Protein AF-A0A8J9UN75-F1 (afdb_monomer_lite)

Sequence (272 aa):
MKAINSRIDTDENKKFVILIWKYWKWLKNRHVRNFDNKRRNNPLSGCSVNNCVFTGDDSKLSTADAVIIHVQHGIFPNTTDRSERQRWVFLNDESPLNAFSMSRLQPKISDLANIFNWSMTYSCPGHFRSDCNIISGYLFYLVFENSECEEYLTEKCFYNAYSKGAIPVILGPTVENCRLLLPPNSFLHIDNFESPEELAKNIIEISKDDNKLLSYHRWRNDFEVVNEHGYFGSKSYHLCRICEALNYNDRSNKVYTAENLRKYFDPKFSCR

Organism: NCBI:txid405034

Foldseek 3Di:
DDDDDDDDDFPVPDADEDEPPACVVPVCVQFPQLQDPVRDSQSCVPFPDGRYDYDHDDVCVVVDQEDEDEPLVPDDDDDPDDDPRYDYAYDEEDDPVCSNVPDPDDDDPVVCPPPHDDDYYDDDVPRQSADRLVLLVDQEFEQEDPFQFQLDGDCSQQPSAPVSNHAYEDDHYDPVSCVVPDFPLQHHYPVVDPDPVRVVVVVVVCVVDPVSSVSNVPSVVPDDRDDQCSTNSHRHCPVSVVRCCVRDPDPPDDDADPVNVCCVPPCVNTGD

Secondary structure (DSSP, 8-state):
-----------TT-------TTTHHHHIIIIIITT-TT--S-TTTTSS---------GGGGGG-S------TT------SS--TT--------S-TTTTTTT-SSPPPGGGGTTT---------TTTTTS--GGGGG-SEEEEE-SS-BTT---HIIIIIIGGGTPEEEEESS-HHHHHHHS-TT--EEGGGSSSHHHHHHHHHHHTT-HHHHHHTTGGGGT------SSGGGPPP-HHHHHHHHHHHS--S-----HHHHHHHH-HHHHB-

Structure (mmCIF, N/CA/C/O backbone):
data_AF-A0A8J9UN75-F1
#
_entry.id   AF-A0A8J9UN75-F1
#
loop_
_atom_site.group_PDB
_atom_site.id
_atom_site.type_symbol
_atom_site.label_atom_id
_atom_site.label_alt_id
_atom_site.label_comp_id
_atom_site.label_asym_id
_atom_site.label_entity_id
_atom_site.label_seq_id
_atom_site.pdbx_PDB_ins_code
_atom_site.Cartn_x
_atom_site.Cartn_y
_atom_site.Cartn_z
_atom_site.occupancy
_atom_site.B_iso_or_equiv
_atom_site.auth_seq_id
_atom_site.auth_comp_id
_atom_site.auth_asym_id
_atom_site.auth_atom_id
_atom_site.pdbx_PDB_model_num
ATOM 1 N N . MET A 1 1 ? -8.789 -0.039 -7.499 1.00 38.62 1 MET A N 1
ATOM 2 C CA . MET A 1 1 ? -10.204 -0.276 -7.873 1.00 38.62 1 MET A CA 1
ATOM 3 C C . MET A 1 1 ? -10.309 -0.328 -9.398 1.00 38.62 1 MET A C 1
ATOM 5 O O . MET A 1 1 ? -9.556 0.392 -10.044 1.00 38.62 1 MET A O 1
ATOM 9 N N . LYS A 1 2 ? -11.182 -1.161 -9.983 1.00 31.11 2 LYS A N 1
ATOM 10 C CA . LYS A 1 2 ? -11.499 -1.135 -11.427 1.00 31.11 2 LYS A CA 1
ATOM 11 C C . LYS A 1 2 ? -13.007 -0.958 -11.614 1.00 31.11 2 LYS A C 1
ATOM 13 O O . LYS A 1 2 ? -13.773 -1.752 -11.086 1.00 31.11 2 LYS A O 1
ATOM 18 N N . ALA A 1 3 ? -13.406 0.048 -12.389 1.00 31.50 3 ALA A N 1
ATOM 19 C CA . ALA A 1 3 ? -14.759 0.144 -12.934 1.00 31.50 3 ALA A CA 1
ATOM 20 C C . ALA A 1 3 ? -14.887 -0.748 -14.184 1.00 31.50 3 ALA A C 1
ATOM 22 O O . ALA A 1 3 ? -13.897 -1.006 -14.876 1.00 31.50 3 ALA A O 1
ATOM 23 N N . ILE A 1 4 ? -16.098 -1.228 -14.473 1.00 42.34 4 ILE A N 1
ATOM 24 C CA . ILE A 1 4 ? -16.359 -2.181 -15.559 1.00 42.34 4 ILE A CA 1
ATOM 25 C C . ILE A 1 4 ? -16.752 -1.447 -16.854 1.00 42.34 4 ILE A C 1
ATOM 27 O O . ILE A 1 4 ? -17.648 -0.613 -16.857 1.00 42.34 4 ILE A O 1
ATOM 31 N N . ASN A 1 5 ? -16.116 -1.854 -17.959 1.00 41.81 5 ASN A N 1
ATOM 32 C CA . ASN A 1 5 ? -16.446 -1.571 -19.364 1.00 41.81 5 ASN A CA 1
ATOM 33 C C . ASN A 1 5 ? -16.458 -0.108 -19.859 1.00 41.81 5 ASN A C 1
ATOM 35 O O . ASN A 1 5 ? -17.492 0.548 -19.930 1.00 41.81 5 ASN A O 1
ATOM 39 N N . SER A 1 6 ? -15.360 0.267 -20.518 1.00 37.47 6 SER A N 1
ATOM 40 C CA . SER A 1 6 ? -15.457 0.741 -21.907 1.00 37.47 6 SER A CA 1
ATOM 41 C C . SER A 1 6 ? -14.466 -0.050 -22.772 1.00 37.47 6 SER A C 1
ATOM 43 O O . SER A 1 6 ? -13.322 -0.268 -22.372 1.00 37.47 6 SER A O 1
ATOM 45 N N . ARG A 1 7 ? -14.912 -0.568 -23.926 1.00 41.59 7 ARG A N 1
ATOM 46 C CA . ARG A 1 7 ? -14.025 -1.258 -24.879 1.00 41.59 7 ARG A CA 1
ATOM 47 C C . ARG A 1 7 ? -13.332 -0.210 -25.742 1.00 41.59 7 ARG A C 1
ATOM 49 O O . ARG A 1 7 ? -13.937 0.312 -26.672 1.00 41.59 7 ARG A O 1
ATOM 56 N N . ILE A 1 8 ? -12.079 0.084 -25.417 1.00 48.84 8 ILE A N 1
ATOM 57 C CA . ILE A 1 8 ? -11.183 0.861 -26.277 1.00 48.84 8 ILE A CA 1
ATOM 58 C C . ILE A 1 8 ? -10.587 -0.083 -27.325 1.00 48.84 8 ILE A C 1
ATOM 60 O O . ILE A 1 8 ? -10.200 -1.206 -27.004 1.00 48.84 8 ILE A O 1
ATOM 64 N N . ASP A 1 9 ? -10.565 0.384 -28.571 1.00 44.12 9 ASP A N 1
ATOM 65 C CA . ASP A 1 9 ? -10.239 -0.391 -29.767 1.00 44.12 9 ASP A CA 1
ATOM 66 C C . ASP A 1 9 ? -8.817 -0.988 -29.711 1.00 44.12 9 ASP A C 1
ATOM 68 O O . ASP A 1 9 ? -7.807 -0.270 -29.662 1.00 44.12 9 ASP A O 1
ATOM 72 N N . THR A 1 10 ? -8.737 -2.320 -29.665 1.00 49.03 10 THR A N 1
ATOM 73 C CA . THR A 1 10 ? -7.474 -3.059 -29.575 1.00 49.03 10 THR A CA 1
ATOM 74 C C . THR A 1 10 ? -6.932 -3.356 -30.963 1.00 49.03 10 THR A C 1
ATOM 76 O O . THR A 1 10 ? -7.412 -4.253 -31.647 1.00 49.03 10 THR A O 1
ATOM 79 N N . ASP A 1 11 ? -5.867 -2.650 -31.335 1.00 54.66 11 ASP A N 1
ATOM 80 C CA . ASP A 1 11 ? -5.033 -2.958 -32.499 1.00 54.66 11 ASP A CA 1
ATOM 81 C C . ASP A 1 11 ? -4.302 -4.298 -32.269 1.00 54.66 11 ASP A C 1
ATOM 83 O O . ASP A 1 11 ? -3.197 -4.336 -31.719 1.00 54.66 11 ASP A O 1
ATOM 87 N N . GLU A 1 12 ? -4.958 -5.407 -32.634 1.00 54.50 12 GLU A N 1
ATOM 88 C CA . GLU A 1 12 ? -4.539 -6.789 -32.328 1.00 54.50 12 GLU A CA 1
ATOM 89 C C . GLU A 1 12 ? -3.136 -7.149 -32.853 1.00 54.50 12 GLU A C 1
ATOM 91 O O . GLU A 1 12 ? -2.509 -8.086 -32.357 1.00 54.50 12 GLU A O 1
ATOM 96 N N . ASN A 1 13 ? -2.604 -6.388 -33.816 1.00 58.31 13 ASN A N 1
ATOM 97 C CA . ASN A 1 13 ? -1.284 -6.614 -34.408 1.00 58.31 13 ASN A CA 1
ATOM 98 C C . ASN A 1 13 ? -0.147 -5.821 -33.738 1.00 58.31 13 ASN A C 1
ATOM 100 O O . ASN A 1 13 ? 1.028 -6.026 -34.065 1.00 58.31 13 ASN A O 1
ATOM 104 N N . LYS A 1 14 ? -0.443 -4.919 -32.795 1.00 69.81 14 LYS A N 1
ATOM 105 C CA . LYS A 1 14 ? 0.580 -4.065 -32.182 1.00 69.81 14 LYS A CA 1
ATOM 106 C C . LYS A 1 14 ? 1.383 -4.812 -31.115 1.00 69.81 14 LYS A C 1
ATOM 108 O O . LYS A 1 14 ? 0.846 -5.305 -30.125 1.00 69.81 14 LYS A O 1
ATOM 113 N N . LYS A 1 15 ? 2.709 -4.859 -31.275 1.00 78.69 15 LYS A N 1
ATOM 114 C CA . LYS A 1 15 ? 3.639 -5.498 -30.326 1.00 78.69 15 LYS A CA 1
ATOM 115 C C . LYS A 1 15 ? 4.443 -4.453 -29.551 1.00 78.69 15 LYS A C 1
ATOM 117 O O . LYS A 1 15 ? 5.098 -3.609 -30.158 1.00 78.69 15 LYS A O 1
ATOM 122 N N . PHE A 1 16 ? 4.441 -4.532 -28.220 1.00 73.44 16 PHE A N 1
ATOM 123 C CA . PHE A 1 16 ? 5.096 -3.552 -27.347 1.00 73.44 16 PHE A CA 1
ATOM 124 C C . PHE A 1 16 ? 6.386 -4.111 -26.729 1.00 73.44 16 PHE A C 1
ATOM 126 O O . PHE A 1 16 ? 6.371 -5.050 -25.937 1.00 73.44 16 PHE A O 1
ATOM 133 N N . VAL A 1 17 ? 7.536 -3.515 -27.045 1.00 74.62 17 VAL A N 1
ATOM 134 C CA . VAL A 1 17 ? 8.820 -3.905 -26.436 1.00 74.62 17 VAL A CA 1
ATOM 135 C C . VAL A 1 17 ? 9.062 -3.068 -25.177 1.00 74.62 17 VAL A C 1
ATOM 137 O O . VAL A 1 17 ? 9.242 -1.859 -25.267 1.00 74.62 17 VAL A O 1
ATOM 140 N N . ILE A 1 18 ? 9.082 -3.709 -24.001 1.00 72.75 18 ILE A N 1
ATOM 141 C CA . ILE A 1 18 ? 9.272 -3.045 -22.698 1.00 72.75 18 ILE A CA 1
ATOM 142 C C . ILE A 1 18 ? 10.669 -3.353 -22.152 1.00 72.75 18 ILE A C 1
ATOM 144 O O . ILE A 1 18 ? 10.894 -4.375 -21.508 1.00 72.75 18 ILE A O 1
ATOM 148 N N . LEU A 1 19 ? 11.623 -2.447 -22.366 1.00 63.94 19 LEU A N 1
ATOM 149 C CA . LEU A 1 19 ? 12.962 -2.587 -21.798 1.00 63.94 19 LEU A CA 1
ATOM 150 C C . LEU A 1 19 ? 12.948 -2.327 -20.281 1.00 63.94 19 LEU A C 1
ATOM 152 O O . LEU A 1 19 ? 12.962 -1.179 -19.846 1.00 63.94 19 LEU A O 1
ATOM 156 N N . ILE A 1 20 ? 13.039 -3.383 -19.467 1.00 68.69 20 ILE A N 1
ATOM 157 C CA . ILE A 1 20 ? 13.546 -3.236 -18.093 1.00 68.69 20 ILE A CA 1
ATOM 158 C C . ILE A 1 20 ? 15.064 -3.243 -18.143 1.00 68.69 20 ILE A C 1
ATOM 160 O O . ILE A 1 20 ? 15.727 -4.273 -18.282 1.00 68.69 20 ILE A O 1
ATOM 164 N N . TRP A 1 21 ? 15.589 -2.034 -18.056 1.00 49.06 21 TRP A N 1
ATOM 165 C CA . TRP A 1 21 ? 17.001 -1.730 -18.085 1.00 49.06 21 TRP A CA 1
ATOM 166 C C . TRP A 1 21 ? 17.693 -2.231 -16.810 1.00 49.06 21 TRP A C 1
ATOM 168 O O . TRP A 1 21 ? 17.217 -2.004 -15.698 1.00 49.06 21 TRP A O 1
ATOM 178 N N . LYS A 1 22 ? 18.824 -2.922 -16.996 1.00 48.53 22 LYS A N 1
ATOM 179 C CA . LYS A 1 22 ? 19.776 -3.413 -15.974 1.00 48.53 22 LYS A CA 1
ATOM 180 C C . LYS A 1 22 ? 19.258 -4.498 -15.016 1.00 48.53 22 LYS A C 1
ATOM 182 O O . LYS A 1 22 ? 19.994 -5.438 -14.735 1.00 48.53 22 LYS A O 1
ATOM 187 N N . TYR A 1 23 ? 17.999 -4.452 -14.587 1.00 67.44 23 TYR A N 1
ATOM 188 C CA . TYR A 1 23 ? 17.516 -5.258 -13.461 1.00 67.44 23 TYR A CA 1
ATOM 189 C C . TYR A 1 23 ? 16.559 -6.395 -13.781 1.00 67.44 23 TYR A C 1
ATOM 191 O O . TYR A 1 23 ? 16.039 -7.001 -12.844 1.00 67.44 23 TYR A O 1
ATOM 199 N N . TRP A 1 24 ? 16.288 -6.754 -15.039 1.00 72.56 24 TRP A N 1
ATOM 200 C CA . TRP A 1 24 ? 15.236 -7.749 -15.235 1.00 72.56 24 TRP A CA 1
ATOM 201 C C . TRP A 1 24 ? 15.562 -9.137 -14.682 1.00 72.56 24 TRP A C 1
ATOM 203 O O . TRP A 1 24 ? 14.639 -9.808 -14.244 1.00 72.56 24 TRP A O 1
ATOM 213 N N . LYS A 1 25 ? 16.819 -9.584 -14.593 1.00 69.56 25 LYS A N 1
ATOM 214 C CA . LYS A 1 25 ? 17.108 -10.860 -13.904 1.00 69.56 25 LYS A CA 1
ATOM 215 C C . LYS A 1 25 ? 16.615 -10.828 -12.443 1.00 69.56 25 LYS A C 1
ATOM 217 O O . LYS A 1 25 ? 16.016 -11.800 -11.985 1.00 69.56 25 LYS A O 1
ATOM 222 N N . TRP A 1 26 ? 16.757 -9.688 -11.759 1.00 70.00 26 TRP A N 1
ATOM 223 C CA . TRP A 1 26 ? 16.198 -9.441 -10.425 1.00 70.00 26 TRP A CA 1
ATOM 224 C C . TRP A 1 26 ? 14.672 -9.279 -10.449 1.00 70.00 26 TRP A C 1
ATOM 226 O O . TRP A 1 26 ? 13.988 -9.967 -9.696 1.00 70.00 26 TRP A O 1
ATOM 236 N N . LEU A 1 27 ? 14.116 -8.455 -11.346 1.00 71.25 27 LEU A N 1
ATOM 237 C CA . LEU A 1 27 ? 12.668 -8.215 -11.439 1.00 71.25 27 LEU A CA 1
ATOM 238 C C . LEU A 1 27 ? 11.907 -9.495 -11.819 1.00 71.25 27 LEU A C 1
ATOM 240 O O . LEU A 1 27 ? 10.862 -9.778 -11.244 1.00 71.25 27 LEU A O 1
ATOM 244 N N . LYS A 1 28 ? 12.460 -10.322 -12.713 1.00 71.81 28 LYS A N 1
ATOM 245 C CA . LYS A 1 28 ? 11.961 -11.660 -13.054 1.00 71.81 28 LYS A CA 1
ATOM 246 C C . LYS A 1 28 ? 12.014 -12.588 -11.853 1.00 71.81 28 LYS A C 1
ATOM 248 O O . LYS A 1 28 ? 11.049 -13.298 -11.598 1.00 71.81 28 LYS A O 1
ATOM 253 N N . ASN A 1 29 ? 13.118 -12.596 -11.108 1.00 69.75 29 ASN A N 1
ATOM 254 C CA . ASN A 1 29 ? 13.195 -13.402 -9.897 1.00 69.75 29 ASN A CA 1
ATOM 255 C C . ASN A 1 29 ? 12.127 -12.948 -8.886 1.00 69.75 29 ASN A C 1
ATOM 257 O O . ASN A 1 29 ? 11.283 -13.753 -8.511 1.00 69.75 29 ASN A O 1
ATOM 261 N N . ARG A 1 30 ? 12.064 -11.653 -8.555 1.00 67.88 30 ARG A N 1
ATOM 262 C CA . ARG A 1 30 ? 11.099 -11.085 -7.602 1.00 67.88 30 ARG A CA 1
ATOM 263 C C . ARG A 1 30 ? 9.642 -11.251 -8.046 1.00 67.88 30 ARG A C 1
ATOM 265 O O . ARG A 1 30 ? 8.880 -11.896 -7.348 1.00 67.88 30 ARG A O 1
ATOM 272 N N . HIS A 1 31 ? 9.250 -10.709 -9.196 1.00 70.69 31 HIS A N 1
ATOM 273 C CA . HIS A 1 31 ? 7.841 -10.585 -9.596 1.00 70.69 31 HIS A CA 1
ATOM 274 C C . HIS A 1 31 ? 7.317 -11.717 -10.494 1.00 70.69 31 HIS A C 1
ATOM 276 O O . HIS A 1 31 ? 6.106 -11.842 -10.639 1.00 70.69 31 HIS A O 1
ATOM 282 N N . VAL A 1 32 ? 8.187 -12.548 -11.086 1.00 67.94 32 VAL A N 1
ATOM 283 C CA . VAL A 1 32 ? 7.772 -13.635 -12.005 1.00 67.94 32 VAL A CA 1
ATOM 284 C C . VAL A 1 32 ? 8.062 -15.031 -11.442 1.00 67.94 32 VAL A C 1
ATOM 286 O O . VAL A 1 32 ? 7.369 -15.974 -11.801 1.00 67.94 32 VAL A O 1
ATOM 289 N N . ARG A 1 33 ? 9.070 -15.199 -10.572 1.00 66.38 33 ARG A N 1
ATOM 290 C CA . ARG A 1 33 ? 9.501 -16.527 -10.080 1.00 66.38 33 ARG A CA 1
ATOM 291 C C . ARG A 1 33 ? 9.250 -16.763 -8.594 1.00 66.38 33 ARG A C 1
ATOM 293 O O . ARG A 1 33 ? 8.877 -17.874 -8.241 1.00 66.38 33 ARG A O 1
ATOM 300 N N . ASN A 1 34 ? 9.432 -15.757 -7.740 1.00 63.59 34 ASN A N 1
ATOM 301 C CA . ASN A 1 34 ? 9.231 -15.898 -6.292 1.00 63.59 34 ASN A CA 1
ATOM 302 C C . ASN A 1 34 ? 7.744 -15.913 -5.894 1.00 63.59 34 ASN A C 1
ATOM 304 O O . ASN A 1 34 ? 7.417 -16.367 -4.804 1.00 63.59 34 ASN A O 1
ATOM 308 N N . PHE A 1 35 ? 6.868 -15.428 -6.778 1.00 57.94 35 PHE A N 1
ATOM 309 C CA . PHE A 1 35 ? 5.430 -15.250 -6.549 1.00 57.94 35 PHE A CA 1
ATOM 310 C C . PHE A 1 35 ? 4.555 -16.013 -7.568 1.00 57.94 35 PHE A C 1
ATOM 312 O O . PHE A 1 35 ? 3.364 -15.748 -7.702 1.00 57.94 35 PHE A O 1
ATOM 319 N N . ASP A 1 36 ? 5.130 -16.968 -8.308 1.00 60.34 36 ASP A N 1
ATOM 320 C CA . ASP A 1 36 ? 4.368 -17.945 -9.097 1.00 60.34 36 ASP A CA 1
ATOM 321 C C . ASP A 1 36 ? 4.738 -19.368 -8.668 1.00 60.34 36 ASP A C 1
ATOM 323 O O . ASP A 1 36 ? 5.787 -19.902 -9.040 1.00 60.34 36 ASP A O 1
ATOM 327 N N . ASN A 1 37 ? 3.820 -20.015 -7.948 1.00 53.66 37 ASN A N 1
ATOM 328 C CA . ASN A 1 37 ? 3.949 -21.405 -7.503 1.00 53.66 37 ASN A CA 1
ATOM 329 C C . ASN A 1 37 ? 4.138 -22.397 -8.670 1.00 53.66 37 ASN A C 1
ATOM 331 O O . ASN A 1 37 ? 4.620 -23.507 -8.458 1.00 53.66 37 ASN A O 1
ATOM 335 N N . LYS A 1 38 ? 3.797 -22.010 -9.910 1.00 57.62 38 LYS A N 1
ATOM 336 C CA . LYS A 1 38 ? 3.981 -22.821 -11.127 1.00 57.62 38 LYS A CA 1
ATOM 337 C C . LYS A 1 38 ? 5.291 -22.514 -11.874 1.00 57.62 38 LYS A C 1
ATOM 339 O O . LYS A 1 38 ? 5.521 -23.106 -12.929 1.00 57.62 38 LYS A O 1
ATOM 344 N N . ARG A 1 39 ? 6.151 -21.628 -11.343 1.00 53.91 39 ARG A N 1
ATOM 345 C CA . ARG A 1 39 ? 7.474 -21.234 -11.883 1.00 53.91 39 ARG A CA 1
ATOM 346 C C . ARG A 1 39 ? 7.472 -20.887 -13.383 1.00 53.91 39 ARG A C 1
ATOM 348 O O . ARG A 1 39 ? 8.454 -21.143 -14.090 1.00 53.91 39 ARG A O 1
ATOM 355 N N . ARG A 1 40 ? 6.386 -20.320 -13.913 1.00 56.81 40 ARG A N 1
ATOM 356 C CA . ARG A 1 40 ? 6.250 -20.058 -15.351 1.00 56.81 40 ARG A CA 1
ATOM 357 C C . ARG A 1 40 ? 7.195 -18.930 -15.754 1.00 56.81 40 ARG A C 1
ATOM 359 O O . ARG A 1 40 ? 7.116 -17.811 -15.270 1.00 56.81 40 ARG A O 1
ATOM 366 N N . ASN A 1 41 ? 8.087 -19.197 -16.709 1.00 62.06 41 ASN A N 1
ATOM 367 C CA . ASN A 1 41 ? 9.072 -18.207 -17.168 1.00 62.06 41 ASN A CA 1
ATOM 368 C C . ASN A 1 41 ? 8.471 -17.019 -17.957 1.00 62.06 41 ASN A C 1
ATOM 370 O O . ASN A 1 41 ? 9.234 -16.114 -18.319 1.00 62.06 41 ASN A O 1
ATOM 374 N N . ASN A 1 42 ? 7.159 -17.031 -18.233 1.00 71.44 42 ASN A N 1
ATOM 375 C CA . ASN A 1 42 ? 6.433 -15.977 -18.939 1.00 71.44 42 ASN A CA 1
ATOM 376 C C . ASN A 1 42 ? 5.837 -14.957 -17.937 1.00 71.44 42 ASN A C 1
ATOM 378 O O . ASN A 1 42 ? 4.881 -15.316 -17.244 1.00 71.44 42 ASN A O 1
ATOM 382 N N . PRO A 1 43 ? 6.321 -13.695 -17.896 1.00 66.81 43 PRO A N 1
ATOM 383 C CA . PRO A 1 43 ? 5.764 -12.641 -17.037 1.00 66.81 43 PRO A CA 1
ATOM 384 C C . PRO A 1 43 ? 4.286 -12.337 -17.281 1.00 66.81 43 PRO A C 1
ATOM 386 O O . PRO A 1 43 ? 3.646 -11.765 -16.406 1.00 66.81 43 PRO A O 1
ATOM 389 N N . LEU A 1 44 ? 3.758 -12.689 -18.457 1.00 70.81 44 LEU A N 1
ATOM 390 C CA . LEU A 1 44 ? 2.402 -12.347 -18.876 1.00 70.81 44 LEU A CA 1
ATOM 391 C C . LEU A 1 44 ? 1.404 -13.514 -18.748 1.00 70.81 44 LEU A C 1
ATOM 393 O O . LEU A 1 44 ? 0.277 -13.443 -19.233 1.00 70.81 44 LEU A O 1
ATOM 397 N N . SER A 1 45 ? 1.792 -14.608 -18.078 1.00 74.62 45 SER A N 1
ATOM 398 C CA . SER A 1 45 ? 0.904 -15.752 -17.825 1.00 74.62 45 SER A CA 1
ATOM 399 C C . SER A 1 45 ? -0.317 -15.332 -16.992 1.00 74.62 45 SER A C 1
ATOM 401 O O . SER A 1 45 ? -0.201 -15.100 -15.786 1.00 74.62 45 SER A O 1
ATOM 403 N N . GLY A 1 46 ? -1.499 -15.310 -17.610 1.00 73.88 46 GLY A N 1
ATOM 404 C CA . GLY A 1 46 ? -2.755 -14.930 -16.953 1.00 73.88 46 GLY A CA 1
ATOM 405 C C . GLY A 1 46 ? -2.965 -13.420 -16.809 1.00 73.88 46 GLY A C 1
ATOM 406 O O . GLY A 1 46 ? -3.768 -13.013 -15.979 1.00 73.88 46 GLY A O 1
ATOM 407 N N . CYS A 1 47 ? -2.240 -12.594 -17.567 1.00 77.00 47 CYS A N 1
ATOM 408 C CA . CYS A 1 47 ? -2.689 -11.235 -17.873 1.00 77.00 47 CYS A CA 1
ATOM 409 C C . CYS A 1 47 ? -3.795 -11.281 -18.945 1.00 77.00 47 CYS A C 1
ATOM 411 O O . CYS A 1 47 ? -3.906 -12.275 -19.665 1.00 77.00 47 CYS A O 1
ATOM 413 N N . SER A 1 48 ? -4.551 -10.194 -19.121 1.00 82.12 48 SER A N 1
ATOM 414 C CA . SER A 1 48 ? -5.486 -10.048 -20.253 1.00 82.12 48 SER A CA 1
ATOM 415 C C . SER A 1 48 ? -4.793 -9.820 -21.609 1.00 82.12 48 SER A C 1
ATOM 417 O O . SER A 1 48 ? -5.419 -10.007 -22.646 1.00 82.12 48 SER A O 1
ATOM 419 N N . VAL A 1 49 ? -3.509 -9.441 -21.609 1.00 74.19 49 VAL A N 1
ATOM 420 C CA . VAL A 1 49 ? -2.681 -9.102 -22.786 1.00 74.19 49 VAL A CA 1
ATOM 421 C C . VAL A 1 49 ? -1.259 -9.672 -22.637 1.00 74.19 49 VAL A C 1
ATOM 423 O O . VAL A 1 49 ? -0.780 -9.837 -21.514 1.00 74.19 49 VAL A O 1
ATOM 426 N N . ASN A 1 50 ? -0.578 -10.028 -23.739 1.00 76.00 50 ASN A N 1
ATOM 427 C CA . ASN A 1 50 ? 0.599 -10.922 -23.696 1.00 76.00 50 ASN A CA 1
ATOM 428 C C . ASN A 1 50 ? 1.825 -10.528 -24.570 1.00 76.00 50 ASN A C 1
ATOM 430 O O . ASN A 1 50 ? 2.671 -11.379 -24.848 1.00 76.00 50 ASN A O 1
ATOM 434 N N . ASN A 1 51 ? 1.980 -9.260 -24.967 1.00 76.00 51 ASN A N 1
ATOM 435 C CA . ASN A 1 51 ? 2.862 -8.829 -26.068 1.00 76.00 51 ASN A CA 1
ATOM 436 C C . ASN A 1 51 ? 4.251 -8.183 -25.714 1.00 76.00 51 ASN A C 1
ATOM 438 O O . ASN A 1 51 ? 4.737 -7.410 -26.541 1.00 76.00 51 ASN A O 1
ATOM 442 N N . CYS A 1 52 ? 4.941 -8.520 -24.589 1.00 52.72 52 CYS A N 1
ATOM 443 C CA . CYS A 1 52 ? 6.194 -7.844 -24.085 1.00 52.72 52 CYS A CA 1
ATOM 444 C C . CYS A 1 52 ? 7.403 -8.755 -23.619 1.00 52.72 52 CYS A C 1
ATOM 446 O O . CYS A 1 52 ? 7.196 -9.935 -23.342 1.00 52.72 52 CYS A O 1
ATOM 448 N N . VAL A 1 53 ? 8.669 -8.241 -23.503 1.00 66.44 53 VAL A N 1
ATOM 449 C CA . VAL A 1 53 ? 9.979 -8.999 -23.308 1.00 66.44 53 VAL A CA 1
ATOM 450 C C . VAL A 1 53 ? 11.117 -8.215 -22.537 1.00 66.44 53 VAL A C 1
ATOM 452 O O . VAL A 1 53 ? 11.088 -6.997 -22.597 1.00 66.44 53 VAL A O 1
ATOM 455 N N . PHE A 1 54 ? 12.124 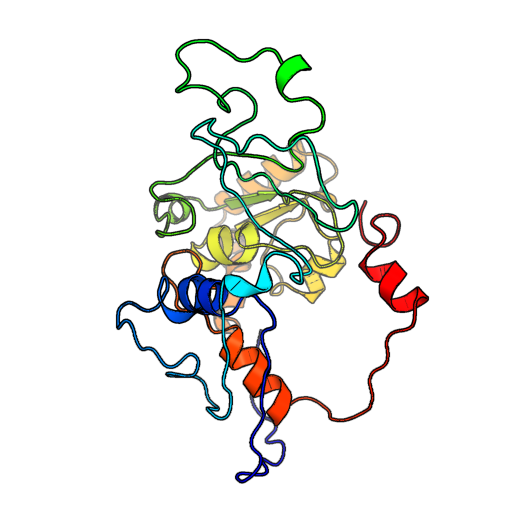-8.847 -21.850 1.00 50.25 54 PHE A N 1
ATOM 456 C CA . PHE A 1 54 ? 13.052 -8.229 -20.822 1.00 50.25 54 PHE A CA 1
ATOM 457 C C . PHE A 1 54 ? 14.488 -8.931 -20.554 1.00 50.25 54 PHE A C 1
ATOM 459 O O . PHE A 1 54 ? 14.596 -10.117 -20.871 1.00 50.25 54 PHE A O 1
ATOM 466 N N . THR A 1 55 ? 15.564 -8.324 -19.917 1.00 47.88 55 THR A N 1
ATOM 467 C CA . THR A 1 55 ? 16.981 -8.908 -19.680 1.00 47.88 55 THR A CA 1
ATOM 468 C C . THR A 1 55 ? 17.852 -8.564 -18.380 1.00 47.88 55 THR A C 1
ATOM 470 O O . THR A 1 55 ? 17.582 -7.592 -17.687 1.00 47.88 55 THR A O 1
ATOM 473 N N . GLY A 1 56 ? 18.950 -9.290 -18.026 1.00 51.25 56 GLY A N 1
ATOM 474 C CA . GLY A 1 56 ? 19.928 -8.871 -16.963 1.00 51.25 56 GLY A CA 1
ATOM 475 C C . GLY A 1 56 ? 21.285 -9.632 -16.847 1.00 51.25 56 GLY A C 1
ATOM 476 O O . GLY A 1 56 ? 21.286 -10.852 -16.676 1.00 51.25 56 GLY A O 1
ATOM 477 N N . ASP A 1 57 ? 22.414 -8.901 -16.897 1.00 59.56 57 ASP A N 1
ATOM 478 C CA . ASP A 1 57 ? 23.807 -9.362 -17.142 1.00 59.56 57 ASP A CA 1
ATOM 479 C C . ASP A 1 57 ? 24.840 -8.528 -16.335 1.00 59.56 57 ASP A C 1
ATOM 481 O O . ASP A 1 57 ? 24.779 -7.296 -16.335 1.00 59.56 57 ASP A O 1
ATOM 485 N N . ASP A 1 58 ? 25.777 -9.203 -15.656 1.00 49.59 58 ASP A N 1
ATOM 486 C CA . ASP A 1 58 ? 26.684 -8.634 -14.643 1.00 49.59 58 ASP A CA 1
ATOM 487 C C . ASP A 1 58 ? 27.922 -7.924 -15.242 1.00 49.59 58 ASP A C 1
ATOM 489 O O . ASP A 1 58 ? 28.537 -7.081 -14.585 1.00 49.59 58 ASP A O 1
ATOM 493 N N . SER A 1 59 ? 28.243 -8.165 -16.522 1.00 54.91 59 SER A N 1
ATOM 494 C CA . SER A 1 59 ? 29.331 -7.475 -17.250 1.00 54.91 59 SER A CA 1
ATOM 495 C C . SER A 1 59 ? 29.121 -5.956 -17.378 1.00 54.91 59 SER A C 1
ATOM 497 O O . SER A 1 59 ? 30.031 -5.208 -17.736 1.00 54.91 59 SER A O 1
ATOM 499 N N . LYS A 1 60 ? 27.913 -5.478 -17.056 1.00 50.12 60 LYS A N 1
ATOM 500 C CA . LYS A 1 60 ? 27.521 -4.068 -17.070 1.00 50.12 60 LYS A CA 1
ATOM 501 C C . LYS A 1 60 ? 27.874 -3.303 -15.789 1.00 50.12 60 LYS A C 1
ATOM 503 O O . LYS A 1 60 ? 27.612 -2.108 -15.763 1.00 50.12 60 LYS A O 1
ATOM 508 N N . LEU A 1 61 ? 28.465 -3.920 -14.758 1.00 52.38 61 LEU A N 1
ATOM 509 C CA . LEU A 1 61 ? 28.664 -3.322 -13.421 1.00 52.38 61 LEU A CA 1
ATOM 510 C C . LEU A 1 61 ? 29.282 -1.904 -13.418 1.00 52.38 61 LEU A C 1
ATOM 512 O O . LEU A 1 61 ? 28.796 -1.027 -12.705 1.00 52.38 61 LEU A O 1
ATOM 516 N N . SER A 1 62 ? 30.305 -1.650 -14.240 1.00 44.16 62 SER A N 1
ATOM 517 C CA . SER A 1 62 ? 30.982 -0.342 -14.367 1.00 44.16 62 SER A CA 1
ATOM 518 C C . SER A 1 62 ? 30.225 0.692 -15.213 1.00 44.16 62 SER A C 1
ATOM 520 O O . SER A 1 62 ? 30.580 1.866 -15.227 1.00 44.16 62 SER A O 1
ATOM 522 N N . THR A 1 63 ? 29.174 0.266 -15.915 1.00 44.81 63 THR A N 1
ATOM 523 C CA . THR A 1 63 ? 28.290 1.103 -16.747 1.00 44.81 63 THR A CA 1
ATOM 524 C C . THR A 1 63 ? 26.835 1.034 -16.269 1.00 44.81 63 THR A C 1
ATOM 526 O O . THR A 1 63 ? 25.913 1.451 -16.973 1.00 44.81 63 THR A O 1
ATOM 529 N N . ALA A 1 64 ? 26.601 0.488 -15.071 1.00 42.31 64 ALA A N 1
ATOM 530 C CA . ALA A 1 64 ? 25.299 0.368 -14.434 1.00 42.31 64 ALA A CA 1
ATOM 531 C C . ALA A 1 64 ? 24.971 1.640 -13.636 1.00 42.31 64 ALA A C 1
ATOM 533 O O . ALA A 1 64 ? 25.822 2.155 -12.921 1.00 42.31 64 ALA A O 1
ATOM 534 N N . ASP A 1 65 ? 23.730 2.129 -13.730 1.00 42.41 65 ASP A N 1
ATOM 535 C CA . ASP A 1 65 ? 23.318 3.381 -13.067 1.00 42.41 65 ASP A CA 1
ATOM 536 C C . ASP A 1 65 ? 22.848 3.175 -11.609 1.00 42.41 65 ASP A C 1
ATOM 538 O O . ASP A 1 65 ? 22.494 4.134 -10.931 1.00 42.41 65 ASP A O 1
ATOM 542 N N . ALA A 1 66 ? 22.861 1.933 -11.102 1.00 38.19 66 ALA A N 1
ATOM 543 C CA . ALA A 1 66 ? 22.715 1.591 -9.680 1.00 38.19 66 ALA A CA 1
ATOM 544 C C . ALA A 1 66 ? 23.197 0.141 -9.402 1.00 38.19 66 ALA A C 1
ATOM 546 O O . ALA A 1 66 ? 23.382 -0.629 -10.348 1.00 38.19 66 ALA A O 1
ATOM 547 N N . VAL A 1 67 ? 23.372 -0.221 -8.117 1.00 47.50 67 VAL A N 1
ATOM 548 C CA . VAL A 1 67 ? 23.717 -1.569 -7.590 1.00 47.50 67 VAL A CA 1
ATOM 549 C C . VAL A 1 67 ? 23.059 -1.757 -6.193 1.00 47.50 67 VAL A C 1
ATOM 551 O O . VAL A 1 67 ? 22.796 -0.761 -5.522 1.00 47.50 67 VAL A O 1
ATOM 554 N N . ILE A 1 68 ? 22.756 -2.988 -5.735 1.00 48.41 68 ILE A N 1
ATOM 555 C CA . ILE A 1 68 ? 22.007 -3.278 -4.476 1.00 48.41 68 ILE A CA 1
ATOM 556 C C . ILE A 1 68 ? 22.698 -4.381 -3.636 1.00 48.41 68 ILE A C 1
ATOM 558 O O . ILE A 1 68 ? 23.156 -5.367 -4.211 1.00 48.41 68 ILE A O 1
ATOM 562 N N . ILE A 1 69 ? 22.753 -4.242 -2.295 1.00 51.62 69 ILE A N 1
ATOM 563 C CA . ILE A 1 69 ? 23.456 -5.140 -1.337 1.00 51.62 69 ILE A CA 1
ATOM 564 C C . ILE A 1 69 ? 22.590 -5.420 -0.074 1.00 51.62 69 ILE A C 1
ATOM 566 O O . ILE A 1 69 ? 21.658 -4.676 0.213 1.00 51.62 69 ILE A O 1
ATOM 570 N N . HIS A 1 70 ? 22.862 -6.512 0.662 1.00 51.66 70 HIS A N 1
ATOM 571 C CA . HIS A 1 70 ? 22.106 -7.010 1.833 1.00 51.66 70 HIS A CA 1
ATOM 572 C C . HIS A 1 70 ? 23.032 -7.214 3.054 1.00 51.66 70 HIS A C 1
ATOM 574 O O . HIS A 1 70 ? 24.147 -7.698 2.879 1.00 51.66 70 HIS A O 1
ATOM 580 N N . VAL A 1 71 ? 22.603 -6.869 4.282 1.00 52.34 71 VAL A N 1
ATOM 581 C CA . VAL A 1 71 ? 23.568 -6.361 5.295 1.00 52.34 71 VAL A CA 1
ATOM 582 C C . VAL A 1 71 ? 23.687 -7.128 6.625 1.00 52.34 71 VAL A C 1
ATOM 584 O O . VAL A 1 71 ? 24.713 -7.001 7.287 1.00 52.34 71 VAL A O 1
ATOM 587 N N . GLN A 1 72 ? 22.722 -7.978 7.003 1.00 50.69 72 GLN A N 1
ATOM 588 C CA . GLN A 1 72 ? 22.717 -8.705 8.298 1.00 50.69 72 GLN A CA 1
ATOM 589 C C . GLN A 1 72 ? 23.959 -9.582 8.593 1.00 50.69 72 GLN A C 1
ATOM 591 O O . GLN A 1 72 ? 24.154 -9.995 9.732 1.00 50.69 72 GLN A O 1
ATOM 596 N N . HIS A 1 73 ? 24.801 -9.877 7.596 1.00 50.84 73 HIS A N 1
ATOM 597 C CA . HIS A 1 73 ? 25.982 -10.739 7.743 1.00 50.84 73 HIS A CA 1
ATOM 598 C C . HIS A 1 73 ? 27.307 -9.995 7.989 1.00 50.84 73 HIS A C 1
ATOM 600 O O . HIS A 1 73 ? 28.307 -10.652 8.263 1.00 50.84 73 HIS A O 1
ATOM 606 N N . GLY A 1 74 ? 27.350 -8.660 7.892 1.00 51.22 74 GLY A N 1
ATOM 607 C CA . GLY A 1 74 ? 28.542 -7.880 8.266 1.00 51.22 74 GLY A CA 1
ATOM 608 C C . GLY A 1 74 ? 29.781 -8.017 7.360 1.00 51.22 74 GLY A C 1
ATOM 609 O O . GLY A 1 74 ? 30.870 -7.642 7.785 1.00 51.22 74 GLY A O 1
ATOM 610 N N . ILE A 1 75 ? 29.650 -8.555 6.140 1.00 56.50 75 ILE A N 1
ATOM 611 C CA . ILE A 1 75 ? 30.764 -8.746 5.190 1.00 56.50 75 ILE A CA 1
ATOM 612 C C . ILE A 1 75 ? 30.652 -7.733 4.047 1.00 56.50 75 ILE A C 1
ATOM 614 O O . ILE A 1 75 ? 29.628 -7.684 3.363 1.00 56.50 75 ILE A O 1
ATOM 618 N N . PHE A 1 76 ? 31.720 -6.966 3.806 1.00 56.53 76 PHE A N 1
ATOM 619 C CA . PHE A 1 76 ? 31.748 -5.860 2.842 1.00 56.53 76 PHE A CA 1
ATOM 620 C C . PHE A 1 76 ? 33.000 -5.913 1.948 1.00 56.53 76 PHE A C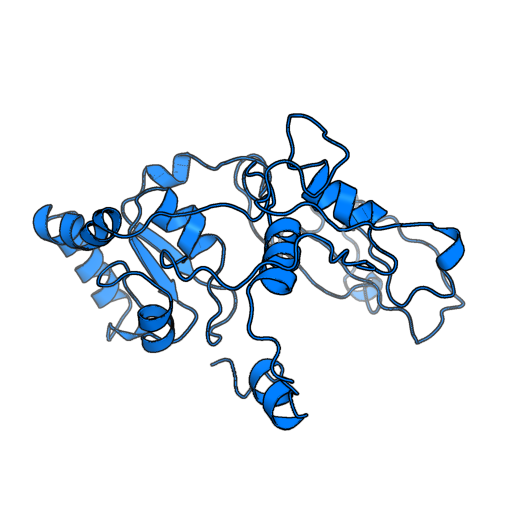 1
ATOM 622 O O . PHE A 1 76 ? 34.055 -6.352 2.410 1.00 56.53 76 PHE A O 1
ATOM 629 N N . PRO A 1 77 ? 32.912 -5.493 0.670 1.00 52.69 77 PRO A N 1
ATOM 630 C CA . PRO A 1 77 ? 34.072 -5.412 -0.215 1.00 52.69 77 PRO A CA 1
ATOM 631 C C . PRO A 1 77 ? 34.996 -4.254 0.192 1.00 52.69 77 PRO A C 1
ATOM 633 O O . PRO A 1 77 ? 34.530 -3.200 0.617 1.00 52.69 77 PRO A O 1
ATOM 636 N N . ASN A 1 78 ? 36.307 -4.434 0.026 1.00 56.38 78 ASN A N 1
ATOM 637 C CA . ASN A 1 78 ? 37.299 -3.407 0.342 1.00 56.38 78 ASN A CA 1
ATOM 638 C C . ASN A 1 78 ? 37.516 -2.485 -0.873 1.00 56.38 78 ASN A C 1
ATOM 640 O O . ASN A 1 78 ? 37.933 -2.961 -1.928 1.00 56.38 78 ASN A O 1
ATOM 644 N N . THR A 1 79 ? 37.207 -1.189 -0.749 1.00 53.47 79 THR A N 1
ATOM 645 C CA . THR A 1 79 ? 37.181 -0.247 -1.885 1.00 53.47 79 THR A CA 1
ATOM 646 C C . THR A 1 79 ? 37.872 1.077 -1.552 1.00 53.47 79 THR A C 1
ATOM 648 O O . THR A 1 79 ? 37.259 1.969 -0.967 1.00 53.47 79 THR A O 1
ATOM 651 N N . THR A 1 80 ? 39.134 1.226 -1.960 1.00 49.53 80 THR A N 1
ATOM 652 C CA . THR A 1 80 ? 39.882 2.498 -1.877 1.00 49.53 80 THR A CA 1
ATOM 653 C C . THR A 1 80 ? 39.743 3.375 -3.125 1.00 49.53 80 THR A C 1
ATOM 655 O O . THR A 1 80 ? 39.995 4.569 -3.036 1.00 49.53 80 THR A O 1
ATOM 658 N N . ASP A 1 81 ? 39.292 2.814 -4.252 1.00 54.56 81 ASP A N 1
ATOM 659 C CA . ASP A 1 81 ? 38.930 3.546 -5.473 1.00 54.56 81 ASP A CA 1
ATOM 660 C C . ASP A 1 81 ? 37.442 3.334 -5.782 1.00 54.56 81 ASP A C 1
ATOM 662 O O . ASP A 1 81 ? 36.995 2.210 -6.034 1.00 54.56 81 ASP A O 1
ATOM 666 N N . ARG A 1 82 ? 36.653 4.415 -5.758 1.00 56.22 82 ARG A N 1
ATOM 667 C CA . ARG A 1 82 ? 35.205 4.399 -6.021 1.00 56.22 82 ARG A CA 1
ATOM 668 C C . ARG A 1 82 ? 34.816 5.552 -6.943 1.00 56.22 82 ARG A C 1
ATOM 670 O O . ARG A 1 82 ? 35.200 6.692 -6.72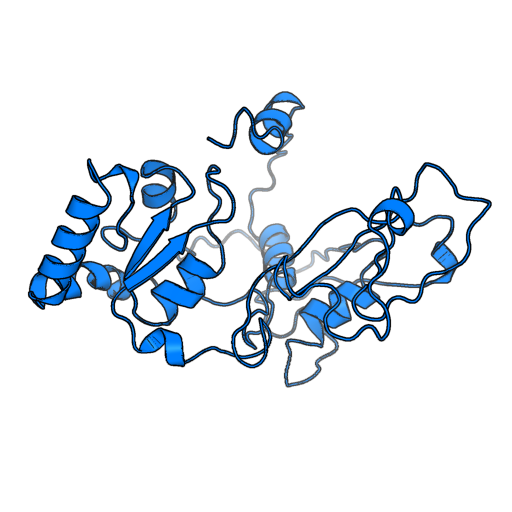1 1.00 56.22 82 ARG A O 1
ATOM 677 N N . SER A 1 83 ? 33.962 5.268 -7.929 1.00 50.50 83 SER A N 1
ATOM 678 C CA . SER A 1 83 ? 33.339 6.305 -8.758 1.00 50.50 83 SER A CA 1
ATOM 679 C C . SER A 1 83 ? 32.194 7.011 -8.018 1.00 50.50 83 SER A C 1
ATOM 681 O O . SER A 1 83 ? 31.293 6.361 -7.480 1.00 50.50 83 SER A O 1
ATOM 683 N N . GLU A 1 84 ? 32.179 8.345 -8.063 1.00 47.03 84 GLU A N 1
ATOM 684 C CA . GLU A 1 84 ? 31.185 9.204 -7.397 1.00 47.03 84 GLU A CA 1
ATOM 685 C C . GLU A 1 84 ? 29.733 9.003 -7.879 1.00 47.03 84 GLU A C 1
ATOM 687 O O . GLU A 1 84 ? 28.794 9.442 -7.217 1.00 47.03 84 GLU A O 1
ATOM 692 N N . ARG A 1 85 ? 29.511 8.331 -9.020 1.00 45.94 85 ARG A N 1
ATOM 693 C CA . ARG A 1 85 ? 28.172 8.171 -9.625 1.00 45.94 85 ARG A CA 1
ATOM 694 C C . ARG A 1 85 ? 27.395 6.918 -9.191 1.00 45.94 85 ARG A C 1
ATOM 696 O O . ARG A 1 85 ? 26.225 6.800 -9.543 1.00 45.94 85 ARG A O 1
ATOM 703 N N . GLN A 1 86 ? 27.976 6.002 -8.409 1.00 41.09 86 GLN A N 1
ATOM 704 C CA . GLN A 1 86 ? 27.269 4.807 -7.909 1.00 41.09 86 GLN A CA 1
ATOM 705 C C . GLN A 1 86 ? 26.668 5.009 -6.505 1.00 41.09 86 GLN A C 1
ATOM 707 O O . GLN A 1 86 ? 27.363 5.435 -5.578 1.00 41.09 86 GLN A O 1
ATOM 712 N N . ARG A 1 87 ? 25.399 4.611 -6.310 1.00 44.31 87 ARG A N 1
ATOM 713 C CA . ARG A 1 87 ? 24.710 4.578 -4.999 1.00 44.31 87 ARG A CA 1
ATOM 714 C C . ARG A 1 87 ? 24.568 3.151 -4.459 1.00 44.31 87 ARG A C 1
ATOM 716 O O . ARG A 1 87 ? 24.392 2.218 -5.233 1.00 44.31 87 ARG A O 1
ATOM 723 N N . TRP A 1 88 ? 24.671 3.021 -3.136 1.00 43.12 88 TRP A N 1
ATOM 724 C CA . TRP A 1 88 ? 24.752 1.766 -2.381 1.00 43.12 88 TRP A CA 1
ATOM 725 C C . TRP A 1 88 ? 23.715 1.806 -1.251 1.00 43.12 88 TRP A C 1
ATOM 727 O O . TRP A 1 88 ? 23.617 2.827 -0.572 1.00 43.12 88 TRP A O 1
ATOM 737 N N . VAL A 1 89 ? 22.931 0.734 -1.078 1.00 42.88 89 VAL A N 1
ATOM 738 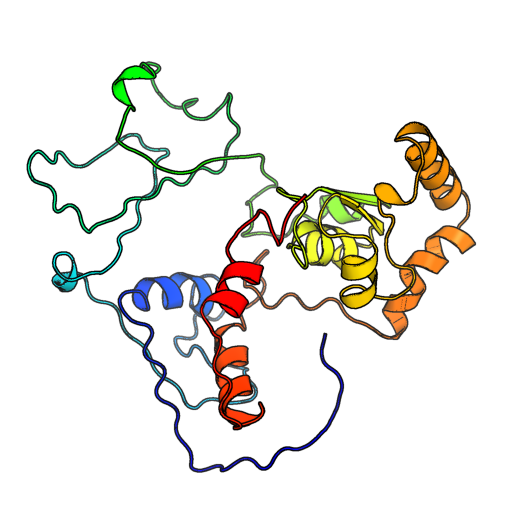C CA . VAL A 1 89 ? 21.723 0.719 -0.228 1.00 42.88 89 VAL A CA 1
ATOM 739 C C . VAL A 1 89 ? 21.795 -0.371 0.842 1.00 42.88 89 VAL A C 1
ATOM 741 O O . VAL A 1 89 ? 22.311 -1.456 0.582 1.00 42.88 89 VAL A O 1
ATOM 744 N N . PHE A 1 90 ? 21.287 -0.063 2.039 1.00 45.81 90 PHE A N 1
ATOM 745 C CA . PHE A 1 90 ? 21.180 -0.972 3.188 1.00 45.81 90 PHE A CA 1
ATOM 746 C C . PHE A 1 90 ? 19.757 -1.539 3.275 1.00 45.81 90 PHE A C 1
ATOM 748 O O . PHE A 1 90 ? 18.798 -0.905 2.842 1.00 45.81 90 PHE A O 1
ATOM 755 N N . LEU A 1 91 ? 19.636 -2.759 3.793 1.00 44.88 91 LEU A N 1
ATOM 756 C CA . LEU A 1 91 ? 18.380 -3.494 3.917 1.00 44.88 91 LEU A CA 1
ATOM 757 C C . LEU A 1 91 ? 18.368 -4.221 5.259 1.00 44.88 91 LEU A C 1
ATOM 759 O O . LEU A 1 91 ? 19.310 -4.963 5.559 1.00 44.88 91 LEU A O 1
ATOM 763 N N . ASN A 1 92 ? 17.325 -4.000 6.055 1.00 49.38 92 ASN A N 1
ATOM 764 C CA . ASN A 1 92 ? 17.224 -4.542 7.401 1.00 49.38 92 ASN A CA 1
ATOM 765 C C . ASN A 1 92 ? 15.757 -4.778 7.788 1.00 49.38 92 ASN A C 1
ATOM 767 O O . ASN A 1 92 ? 14.922 -3.902 7.602 1.00 49.38 92 ASN A O 1
ATOM 771 N N . ASP A 1 93 ? 15.472 -5.964 8.323 1.00 49.62 93 ASP A N 1
ATOM 772 C CA . ASP A 1 93 ? 14.118 -6.432 8.650 1.00 49.62 93 ASP A CA 1
ATOM 773 C C . ASP A 1 93 ? 13.825 -6.425 10.173 1.00 49.62 93 ASP A C 1
ATOM 775 O O . ASP A 1 93 ? 12.709 -6.725 10.583 1.00 49.62 93 ASP A O 1
ATOM 779 N N . GLU A 1 94 ? 14.811 -6.106 11.026 1.00 48.88 94 GLU A N 1
ATOM 780 C CA . GLU A 1 94 ? 14.665 -6.082 12.499 1.00 48.88 94 GLU A CA 1
ATOM 781 C C . GLU A 1 94 ? 14.398 -4.669 13.046 1.00 48.88 94 GLU A C 1
ATOM 783 O O . GLU A 1 94 ? 14.070 -3.796 12.266 1.00 48.88 94 GLU A O 1
ATOM 788 N N . SER A 1 95 ? 14.472 -4.397 14.357 1.00 43.31 95 SER A N 1
ATOM 789 C CA . SER A 1 95 ? 14.249 -3.048 14.939 1.00 43.31 95 SER A CA 1
ATOM 790 C C . SER A 1 95 ? 15.552 -2.345 15.387 1.00 43.31 95 SER A C 1
ATOM 792 O O . SER A 1 95 ? 16.565 -3.025 15.573 1.00 43.31 95 SER A O 1
ATOM 794 N N . PRO A 1 96 ? 15.564 -1.008 15.617 1.00 48.31 96 PRO A N 1
ATOM 795 C CA . PRO A 1 96 ? 16.763 -0.250 16.007 1.00 48.31 96 PRO A CA 1
ATOM 796 C C . PRO A 1 96 ? 17.621 -0.820 17.148 1.00 48.31 96 PRO A C 1
ATOM 798 O O . PRO A 1 96 ? 18.840 -0.678 17.093 1.00 48.31 96 PRO A O 1
ATOM 801 N N . LEU A 1 97 ? 17.031 -1.490 18.149 1.00 48.12 97 LEU A N 1
ATOM 802 C CA . LEU A 1 97 ? 17.794 -2.146 19.226 1.00 48.12 97 LEU A CA 1
ATOM 803 C C . LEU A 1 97 ? 18.464 -3.467 18.801 1.00 48.12 97 LEU A C 1
ATOM 805 O O . LEU A 1 97 ? 19.452 -3.873 19.407 1.00 48.12 97 LEU A O 1
ATOM 809 N N . ASN A 1 98 ? 17.935 -4.148 17.781 1.00 54.59 98 ASN A N 1
ATOM 810 C CA . ASN A 1 98 ? 18.256 -5.544 17.464 1.00 54.59 98 ASN A CA 1
ATOM 811 C C . ASN A 1 98 ? 19.185 -5.716 16.248 1.00 54.59 98 ASN A C 1
ATOM 813 O O . ASN A 1 98 ? 19.571 -6.843 15.935 1.00 54.59 98 ASN A O 1
ATOM 817 N N . ALA A 1 99 ? 19.577 -4.616 15.594 1.00 51.94 99 ALA A N 1
ATOM 818 C CA . ALA A 1 99 ? 20.317 -4.568 14.325 1.00 51.94 99 ALA A CA 1
ATOM 819 C C . ALA A 1 99 ? 21.554 -5.485 14.218 1.00 51.94 99 ALA A C 1
ATOM 821 O O . ALA A 1 99 ? 21.904 -5.918 13.121 1.00 51.94 99 ALA A O 1
ATOM 822 N N . PHE A 1 100 ? 22.228 -5.761 15.341 1.00 59.09 100 PHE A N 1
ATOM 823 C CA . PHE A 1 100 ? 23.503 -6.490 15.403 1.00 59.09 100 PHE A CA 1
ATOM 824 C C . PHE A 1 100 ? 23.478 -7.685 16.373 1.00 59.09 100 PHE A C 1
ATOM 826 O O . PHE A 1 100 ? 24.532 -8.143 16.816 1.00 59.09 100 PHE A O 1
ATOM 833 N N . SER A 1 101 ? 22.289 -8.197 16.706 1.00 60.31 101 SER A N 1
ATOM 834 C CA . SER A 1 101 ? 22.063 -9.242 17.724 1.00 60.31 101 SER A CA 1
ATOM 835 C C . SER A 1 101 ? 22.829 -10.559 17.506 1.00 60.31 101 SER A C 1
ATOM 837 O O . SER A 1 101 ? 23.047 -11.296 18.464 1.00 60.31 101 SER A O 1
ATOM 839 N N . MET A 1 102 ? 23.281 -10.846 16.279 1.00 53.59 102 MET A N 1
ATOM 840 C CA . MET A 1 102 ? 24.071 -12.040 15.935 1.00 53.59 102 MET A CA 1
ATOM 841 C C . MET A 1 102 ? 25.595 -11.806 15.845 1.00 53.59 102 MET A C 1
ATOM 843 O O . MET A 1 102 ? 26.329 -12.717 15.455 1.00 53.59 102 MET A O 1
ATOM 847 N N . SER A 1 103 ? 26.106 -10.618 16.190 1.00 58.38 103 SER A N 1
ATOM 848 C CA . SER A 1 103 ? 27.555 -10.360 16.197 1.00 58.38 103 SER A CA 1
ATOM 849 C C . SER A 1 103 ? 28.230 -10.838 17.488 1.00 58.38 103 SER A C 1
ATOM 851 O O . SER A 1 103 ? 27.709 -10.638 18.582 1.00 58.38 103 SER A O 1
ATOM 853 N N . ARG A 1 104 ? 29.447 -11.399 17.386 1.00 56.47 104 ARG A N 1
ATOM 854 C CA . ARG A 1 104 ? 30.273 -11.771 18.560 1.00 56.47 104 ARG A CA 1
ATOM 855 C C . ARG A 1 104 ? 30.832 -10.568 19.328 1.00 56.47 104 ARG A C 1
ATOM 857 O O . ARG A 1 104 ? 31.172 -10.703 20.497 1.00 56.47 104 ARG A O 1
ATOM 864 N N . LEU A 1 105 ? 30.957 -9.422 18.663 1.00 55.94 105 LEU A N 1
ATOM 865 C CA . LEU A 1 105 ? 31.415 -8.143 19.210 1.00 55.94 105 LEU A CA 1
ATOM 866 C C . LEU A 1 105 ? 30.572 -7.043 18.563 1.00 55.94 105 LEU A C 1
ATOM 868 O O . LEU A 1 105 ? 30.421 -7.026 17.340 1.00 55.94 105 LEU A O 1
ATOM 872 N N . GLN A 1 106 ? 30.001 -6.137 19.356 1.00 56.75 106 GLN A N 1
ATOM 873 C CA . GLN A 1 106 ? 29.239 -5.023 18.790 1.00 56.75 106 GLN A CA 1
ATOM 874 C C . GLN A 1 106 ? 30.194 -4.059 18.062 1.00 56.75 106 GLN A C 1
ATOM 876 O O . GLN A 1 106 ? 31.190 -3.641 18.661 1.00 56.75 106 GLN A O 1
ATOM 881 N N . PRO A 1 107 ? 29.934 -3.714 16.786 1.00 59.59 107 PRO A N 1
ATOM 882 C CA . PRO A 1 107 ? 30.741 -2.732 16.070 1.00 59.59 107 PRO A CA 1
ATOM 883 C C . PRO A 1 107 ? 30.566 -1.350 16.708 1.00 59.59 107 PRO A C 1
ATOM 885 O O . PRO A 1 107 ? 29.473 -1.006 17.166 1.00 59.59 107 PRO A O 1
ATOM 888 N N . LYS A 1 108 ? 31.619 -0.524 16.719 1.00 59.09 108 LYS A N 1
ATOM 889 C CA . LYS A 1 108 ? 31.460 0.872 17.139 1.00 59.09 108 LYS A CA 1
ATOM 890 C C . LYS A 1 108 ? 30.714 1.629 16.045 1.00 59.09 108 LYS A C 1
ATOM 892 O O . LYS A 1 108 ? 30.986 1.451 14.862 1.00 59.09 108 LYS A O 1
ATOM 897 N N . ILE A 1 109 ? 29.812 2.527 16.441 1.00 54.28 109 ILE A N 1
ATOM 898 C CA . ILE A 1 109 ? 29.030 3.361 15.510 1.00 54.28 109 ILE A CA 1
ATOM 899 C C . ILE A 1 109 ? 29.939 4.187 14.575 1.00 54.28 109 ILE A C 1
ATOM 901 O O . ILE A 1 109 ? 29.594 4.395 13.414 1.00 54.28 109 ILE A O 1
ATOM 905 N N . SER A 1 110 ? 31.127 4.589 15.048 1.00 52.56 110 SER A N 1
ATOM 906 C CA . SER A 1 110 ? 32.174 5.249 14.252 1.00 52.56 110 SER A CA 1
ATOM 907 C C . SER A 1 110 ? 32.612 4.449 13.027 1.00 52.56 110 SER A C 1
ATOM 909 O O . SER A 1 110 ? 32.895 5.027 11.983 1.00 52.56 110 SER A O 1
ATOM 911 N N . ASP A 1 111 ? 32.642 3.125 13.145 1.00 59.44 111 ASP A N 1
ATOM 912 C CA . ASP A 1 111 ? 33.234 2.220 12.158 1.00 59.44 111 ASP A CA 1
ATOM 913 C C . ASP A 1 111 ? 32.230 1.897 11.032 1.00 59.44 111 ASP A C 1
ATOM 915 O O . ASP A 1 111 ? 32.576 1.287 10.026 1.00 59.44 111 ASP A O 1
ATOM 919 N N . LEU A 1 112 ? 30.975 2.336 11.201 1.00 55.19 112 LEU A N 1
ATOM 920 C CA . LEU A 1 112 ? 29.880 2.249 10.231 1.00 55.19 112 LEU A CA 1
ATOM 921 C C . LEU A 1 112 ? 29.649 3.581 9.487 1.00 55.19 112 LEU A C 1
ATOM 923 O O . LEU A 1 112 ? 28.785 3.663 8.607 1.00 55.19 112 LEU A O 1
ATOM 927 N N . ALA A 1 113 ? 30.401 4.633 9.832 1.00 50.00 113 ALA A N 1
ATOM 928 C CA . ALA A 1 113 ? 30.264 5.956 9.238 1.00 50.00 113 ALA A CA 1
ATOM 929 C C . ALA A 1 113 ? 30.609 5.945 7.737 1.00 50.00 113 ALA A C 1
ATOM 931 O O . ALA A 1 113 ? 31.624 5.397 7.316 1.00 50.00 113 ALA A O 1
ATOM 932 N N . ASN A 1 114 ? 29.771 6.602 6.929 1.00 47.38 114 ASN A N 1
ATOM 933 C CA . ASN A 1 114 ? 29.902 6.738 5.469 1.00 47.38 114 ASN A CA 1
ATOM 934 C C . ASN A 1 114 ? 29.741 5.443 4.634 1.00 47.38 114 ASN A C 1
ATOM 936 O O . ASN A 1 114 ? 29.991 5.477 3.428 1.00 47.38 114 ASN A O 1
ATOM 940 N N . ILE A 1 115 ? 29.282 4.325 5.221 1.00 49.47 115 ILE A N 1
ATOM 941 C CA . ILE A 1 115 ? 29.166 3.031 4.511 1.00 49.47 115 ILE A CA 1
ATOM 942 C C . ILE A 1 115 ? 27.749 2.755 3.948 1.00 49.47 115 ILE A C 1
ATOM 944 O O . ILE A 1 115 ? 27.619 2.192 2.860 1.00 49.47 115 ILE A O 1
ATOM 948 N N . PHE A 1 116 ? 26.676 3.161 4.642 1.00 51.59 116 PHE A N 1
ATOM 949 C CA . PHE A 1 116 ? 25.295 2.687 4.395 1.00 51.59 116 PHE A CA 1
ATOM 950 C C . PHE A 1 116 ? 24.239 3.798 4.329 1.00 51.59 116 PHE A C 1
ATOM 952 O O . PHE A 1 116 ? 24.502 4.898 4.808 1.00 51.59 116 PHE A O 1
ATOM 959 N N . ASN A 1 117 ? 23.045 3.522 3.758 1.00 41.31 117 ASN A N 1
ATOM 960 C CA . ASN A 1 117 ? 22.060 4.589 3.514 1.00 41.31 117 ASN A CA 1
ATOM 961 C C . ASN A 1 117 ? 20.540 4.430 3.838 1.00 41.31 117 ASN A C 1
ATOM 963 O O . ASN A 1 117 ? 19.916 5.460 3.635 1.00 41.31 117 ASN A O 1
ATOM 967 N N . TRP A 1 118 ? 19.936 3.322 4.355 1.00 35.62 118 TRP A N 1
ATOM 968 C CA . TRP A 1 118 ? 18.527 3.267 4.919 1.00 35.62 118 TRP A CA 1
ATOM 969 C C . TRP A 1 118 ? 18.137 1.971 5.713 1.00 35.62 118 TRP A C 1
ATOM 971 O O . TRP A 1 118 ? 18.900 1.030 5.632 1.00 35.62 118 TRP A O 1
ATOM 981 N N . SER A 1 119 ? 17.020 1.914 6.496 1.00 44.06 119 SER A N 1
ATOM 982 C CA . SER A 1 119 ? 16.806 1.073 7.734 1.00 44.06 119 SER A CA 1
ATOM 983 C C . SER A 1 119 ? 15.640 -0.002 7.827 1.00 44.06 119 SER A C 1
ATOM 985 O O . SER A 1 119 ? 15.703 -0.935 7.037 1.00 44.06 119 SER A O 1
ATOM 987 N N . MET A 1 120 ? 14.736 -0.032 8.861 1.00 34.47 120 MET A N 1
ATOM 988 C CA . MET A 1 120 ? 14.541 -1.228 9.779 1.00 34.47 120 MET A CA 1
ATOM 989 C C . MET A 1 120 ? 13.274 -1.310 10.765 1.00 34.47 120 MET A C 1
ATOM 991 O O . MET A 1 120 ? 13.269 -0.475 11.672 1.00 34.47 120 MET A O 1
ATOM 995 N N . THR A 1 121 ? 12.300 -2.292 10.723 1.00 37.31 121 THR A N 1
ATOM 996 C CA . THR A 1 121 ? 11.327 -2.689 11.859 1.00 37.31 121 THR A CA 1
ATOM 997 C C . THR A 1 121 ? 10.467 -4.041 11.803 1.00 37.31 121 THR A C 1
ATOM 999 O O . THR A 1 121 ? 9.924 -4.340 10.751 1.00 37.31 121 THR A O 1
ATOM 1002 N N . TYR A 1 122 ? 10.232 -4.751 12.966 1.00 35.44 122 TYR A N 1
ATOM 1003 C CA . TYR A 1 122 ? 9.245 -5.836 13.437 1.00 35.44 122 TYR A CA 1
ATOM 1004 C C . TYR A 1 122 ? 8.513 -6.861 12.479 1.00 35.44 122 TYR A C 1
ATOM 1006 O O . TYR A 1 122 ? 7.920 -6.479 11.480 1.00 35.44 122 TYR A O 1
ATOM 1014 N N . SER A 1 123 ? 8.361 -8.159 12.869 1.00 47.62 123 SER A N 1
ATOM 1015 C CA . SER A 1 123 ? 7.993 -9.288 11.951 1.00 47.62 123 SER A CA 1
ATOM 1016 C C . SER A 1 123 ? 6.909 -10.333 12.387 1.00 47.62 123 SER A C 1
ATOM 1018 O O . SER A 1 123 ? 7.002 -10.948 13.449 1.00 47.62 123 SER A O 1
ATOM 1020 N N . CYS A 1 124 ? 5.932 -10.629 11.499 1.00 50.53 124 CYS A N 1
ATOM 1021 C CA . CYS A 1 124 ? 5.074 -11.847 11.497 1.00 50.53 124 CYS A CA 1
ATOM 1022 C C . CYS A 1 124 ? 5.843 -13.095 10.986 1.00 50.53 124 CYS A C 1
ATOM 1024 O O . CYS A 1 124 ? 6.766 -12.937 10.182 1.00 50.53 124 CYS A O 1
ATOM 1026 N N . PRO A 1 125 ? 5.419 -14.346 11.292 1.00 44.19 125 PRO A N 1
ATOM 1027 C CA . PRO A 1 125 ? 6.035 -15.558 10.738 1.00 44.19 125 PRO A CA 1
ATOM 1028 C C . PRO A 1 125 ? 6.126 -15.532 9.201 1.00 44.19 125 PRO A C 1
ATOM 1030 O O . PRO A 1 125 ? 5.124 -15.634 8.493 1.00 44.19 125 PRO A O 1
ATOM 1033 N N . GLY A 1 126 ? 7.352 -15.380 8.691 1.00 51.97 126 GLY A N 1
ATOM 1034 C CA . GLY A 1 126 ? 7.656 -15.305 7.260 1.00 51.97 126 GLY A CA 1
ATOM 1035 C C . GLY A 1 126 ? 7.384 -13.956 6.577 1.00 51.97 126 GLY A C 1
ATOM 1036 O O . GLY A 1 126 ? 7.157 -13.958 5.370 1.00 51.97 126 GLY A O 1
ATOM 1037 N N . HIS A 1 127 ? 7.418 -12.838 7.318 1.00 56.00 127 HIS A N 1
ATOM 1038 C CA . HIS A 1 127 ? 7.571 -11.435 6.871 1.00 56.00 127 HIS A CA 1
ATOM 1039 C C . HIS A 1 127 ? 7.434 -11.180 5.354 1.00 56.00 127 HIS A C 1
ATOM 1041 O O . HIS A 1 127 ? 8.325 -11.518 4.569 1.00 56.00 127 HIS A O 1
ATOM 1047 N N . PHE A 1 128 ? 6.310 -10.586 4.932 1.00 53.69 128 PHE A N 1
ATOM 1048 C CA . PHE A 1 128 ? 5.931 -10.307 3.533 1.00 53.69 128 PHE A CA 1
ATOM 1049 C C . PHE A 1 128 ? 5.817 -11.512 2.571 1.00 53.69 128 PHE A C 1
ATOM 1051 O O . PHE A 1 128 ? 5.247 -11.351 1.488 1.00 53.69 128 PHE A O 1
ATOM 1058 N N . ARG A 1 129 ? 6.325 -12.705 2.912 1.00 55.47 129 ARG A N 1
ATOM 1059 C CA . ARG A 1 129 ? 6.309 -13.909 2.053 1.00 55.47 129 ARG A CA 1
ATOM 1060 C C . ARG A 1 129 ? 5.113 -14.815 2.326 1.00 55.47 129 ARG A C 1
ATOM 1062 O O . ARG A 1 129 ? 4.592 -15.403 1.384 1.00 55.47 129 ARG A O 1
ATOM 1069 N N . SER A 1 130 ? 4.682 -14.914 3.580 1.00 67.06 130 SER A N 1
ATOM 1070 C CA . SER A 1 130 ? 3.507 -15.684 4.002 1.00 67.06 130 SER A CA 1
ATOM 1071 C C . SER A 1 130 ? 2.461 -14.805 4.672 1.00 67.06 130 SER A C 1
ATOM 1073 O O . SER A 1 130 ? 2.769 -13.784 5.283 1.00 67.06 130 SER A O 1
ATOM 1075 N N . ASP A 1 131 ? 1.211 -15.223 4.524 1.00 70.94 131 ASP A N 1
ATOM 1076 C CA . ASP A 1 131 ? 0.047 -14.559 5.086 1.00 70.94 131 ASP A CA 1
ATOM 1077 C C . ASP A 1 131 ? -0.013 -14.666 6.623 1.00 70.94 131 ASP A C 1
ATOM 1079 O O . ASP A 1 131 ? 0.298 -15.715 7.190 1.00 70.94 131 ASP A O 1
ATOM 1083 N N . CYS A 1 132 ? -0.434 -13.596 7.304 1.00 71.56 132 CYS A N 1
ATOM 1084 C CA . CYS A 1 132 ? -0.448 -13.513 8.769 1.00 71.56 132 CYS A CA 1
ATOM 1085 C C . CYS A 1 132 ? -1.886 -13.600 9.313 1.00 71.56 132 CYS A C 1
ATOM 1087 O O . CYS A 1 132 ? -2.502 -12.603 9.686 1.00 71.56 132 CYS A O 1
ATOM 1089 N N . ASN A 1 133 ? -2.434 -14.819 9.359 1.00 73.69 133 ASN A N 1
ATOM 1090 C CA . ASN A 1 133 ? -3.846 -15.073 9.697 1.00 73.69 133 ASN A CA 1
ATOM 1091 C C . ASN A 1 133 ? -4.278 -14.628 11.103 1.00 73.69 133 ASN A C 1
ATOM 1093 O O . ASN A 1 133 ? -5.469 -14.410 11.316 1.00 73.69 133 ASN A O 1
ATOM 1097 N N . ILE A 1 134 ? -3.339 -14.452 12.039 1.00 67.56 134 ILE A N 1
ATOM 1098 C CA . ILE A 1 134 ? -3.611 -13.961 13.403 1.00 67.56 134 ILE A CA 1
ATOM 1099 C C . ILE A 1 134 ? -4.280 -12.574 13.366 1.00 67.56 134 ILE A C 1
ATOM 1101 O O . ILE A 1 134 ? -5.150 -12.290 14.184 1.00 67.56 134 ILE A O 1
ATOM 1105 N N . ILE A 1 135 ? -3.944 -11.743 12.371 1.00 68.25 135 ILE A N 1
ATOM 1106 C CA . ILE A 1 135 ? -4.499 -10.390 12.205 1.00 68.25 135 ILE A CA 1
ATOM 1107 C C . ILE A 1 135 ? -6.025 -10.419 11.971 1.00 68.25 135 ILE A C 1
ATOM 1109 O O . ILE A 1 135 ? -6.730 -9.504 12.382 1.00 68.25 135 ILE A O 1
ATOM 1113 N N . SER A 1 136 ? -6.564 -11.507 11.410 1.00 78.69 136 SER A N 1
ATOM 1114 C CA . SER A 1 136 ? -8.013 -11.684 11.190 1.00 78.69 136 SER A CA 1
ATOM 1115 C C . SER A 1 136 ? -8.832 -11.901 12.472 1.00 78.69 136 SER A C 1
ATOM 1117 O O . SER A 1 136 ? -10.055 -11.946 12.410 1.00 78.69 136 SER A O 1
ATOM 1119 N N . GLY A 1 137 ? -8.182 -12.049 13.633 1.00 73.75 137 GLY A N 1
ATOM 1120 C CA . GLY A 1 137 ? -8.854 -12.112 14.936 1.00 73.75 137 GLY A CA 1
ATOM 1121 C C . GLY A 1 137 ? -9.216 -10.745 15.532 1.00 73.75 137 GLY A C 1
ATOM 1122 O O . GLY A 1 137 ? -9.810 -10.701 16.607 1.00 73.75 137 GLY A O 1
ATOM 1123 N N . TYR A 1 138 ? -8.848 -9.638 14.878 1.00 76.19 138 TYR A N 1
ATOM 1124 C CA . TYR A 1 138 ? -9.016 -8.282 15.403 1.00 76.19 138 TYR A CA 1
ATOM 1125 C C . TYR A 1 138 ? -10.100 -7.511 14.642 1.00 76.19 138 TYR A C 1
ATOM 1127 O O . TYR A 1 138 ? -10.106 -7.469 13.415 1.00 76.19 138 TYR A O 1
ATOM 1135 N N . LEU A 1 139 ? -10.991 -6.840 15.380 1.00 82.44 139 LEU A N 1
ATOM 1136 C CA . LEU A 1 139 ? -12.031 -5.976 14.800 1.00 82.44 139 LEU A CA 1
ATOM 1137 C C . LEU A 1 139 ? -11.464 -4.671 14.214 1.00 82.44 139 LEU A C 1
ATOM 1139 O O . LEU A 1 139 ? -12.060 -4.094 13.309 1.00 82.44 139 LEU A O 1
ATOM 1143 N N . PHE A 1 140 ? -10.312 -4.218 14.713 1.00 87.94 140 PHE A N 1
ATOM 1144 C CA . PHE A 1 140 ? -9.642 -2.984 14.302 1.00 87.94 140 PHE A CA 1
ATOM 1145 C C . PHE A 1 140 ? -8.159 -3.242 14.053 1.00 87.94 140 PHE A C 1
ATOM 1147 O O . PHE A 1 140 ? -7.548 -4.065 14.735 1.00 87.94 140 PHE A O 1
ATOM 1154 N N . TYR A 1 141 ? -7.572 -2.507 13.112 1.00 86.88 141 TYR A N 1
ATOM 1155 C CA . TYR A 1 141 ? -6.142 -2.571 12.814 1.00 86.88 141 TYR A CA 1
ATOM 1156 C C . TYR A 1 141 ? -5.564 -1.160 12.689 1.00 86.88 141 TYR A C 1
ATOM 1158 O O . TYR A 1 141 ? -6.113 -0.329 11.965 1.00 86.88 141 TYR A O 1
ATOM 1166 N N . LEU A 1 142 ? -4.450 -0.885 13.376 1.00 85.81 142 LEU A N 1
ATOM 1167 C CA . LEU A 1 142 ? -3.763 0.404 13.282 1.00 85.81 142 LEU A CA 1
ATOM 1168 C C . LEU A 1 142 ? -3.010 0.494 11.948 1.00 85.81 142 LEU A C 1
ATOM 1170 O O . LEU A 1 142 ? -1.947 -0.099 11.760 1.00 85.81 142 LEU A O 1
ATOM 1174 N N . VAL A 1 143 ? -3.573 1.256 11.016 1.00 88.56 143 VAL A N 1
ATOM 1175 C CA . VAL A 1 143 ? -2.956 1.631 9.740 1.00 88.56 143 VAL A CA 1
ATOM 1176 C C . VAL A 1 143 ? -2.179 2.916 9.980 1.00 88.56 143 VAL A C 1
ATOM 1178 O O . VAL A 1 143 ? -2.567 4.000 9.556 1.00 88.56 143 VAL A O 1
ATOM 1181 N N . PHE A 1 144 ? -1.114 2.791 10.764 1.00 87.75 144 PHE A N 1
ATOM 1182 C CA . PHE A 1 144 ? -0.194 3.888 11.019 1.00 87.75 144 PHE A CA 1
ATOM 1183 C C . PHE A 1 144 ? 0.902 3.783 9.969 1.00 87.75 144 PHE A C 1
ATOM 1185 O O . PHE A 1 144 ? 1.708 2.846 9.978 1.00 87.75 144 PHE A O 1
ATOM 1192 N N . GLU A 1 145 ? 0.851 4.687 9.001 1.00 87.62 145 GLU A N 1
ATOM 1193 C CA . GLU A 1 145 ? 1.819 4.737 7.923 1.00 87.62 145 GLU A CA 1
ATOM 1194 C C . GLU A 1 145 ? 3.110 5.412 8.374 1.00 87.62 145 GLU A C 1
ATOM 1196 O O . GLU A 1 145 ? 3.149 6.193 9.321 1.00 87.62 145 GLU A O 1
ATOM 1201 N N . ASN A 1 146 ? 4.203 5.086 7.687 1.00 80.75 146 ASN A N 1
ATOM 1202 C CA . ASN A 1 146 ? 5.538 5.543 8.074 1.00 80.75 146 ASN A CA 1
ATOM 1203 C C . ASN A 1 146 ? 5.727 7.067 7.902 1.00 80.75 146 ASN A C 1
ATOM 1205 O O . ASN A 1 146 ? 6.760 7.604 8.303 1.00 80.75 146 ASN A O 1
ATOM 1209 N N . SER A 1 147 ? 4.789 7.749 7.237 1.00 84.56 147 SER A N 1
ATOM 1210 C CA . SER A 1 147 ? 4.767 9.195 6.996 1.00 84.56 147 SER A CA 1
ATOM 1211 C C . SER A 1 147 ? 3.339 9.643 6.663 1.00 84.56 147 SER A C 1
ATOM 1213 O O . SER A 1 147 ? 2.603 8.911 5.997 1.00 84.56 147 SER A O 1
ATOM 1215 N N . GLU A 1 148 ? 2.961 10.850 7.082 1.00 89.12 148 GLU A N 1
ATOM 1216 C CA . GLU A 1 148 ? 1.675 11.476 6.752 1.00 89.12 148 GLU A CA 1
ATOM 1217 C C . GLU A 1 148 ? 1.765 12.166 5.386 1.00 89.12 148 GLU A C 1
ATOM 1219 O O . GLU A 1 148 ? 2.036 13.360 5.305 1.00 89.12 148 GLU A O 1
ATOM 1224 N N . CYS A 1 149 ? 1.605 11.405 4.299 1.00 85.94 149 CYS A N 1
ATOM 1225 C CA . CYS A 1 149 ? 1.728 11.918 2.931 1.00 85.94 149 CYS A CA 1
ATOM 1226 C C . CYS A 1 149 ? 0.468 11.672 2.096 1.00 85.94 149 CYS A C 1
ATOM 1228 O O . CYS A 1 149 ? -0.176 10.633 2.230 1.00 85.94 149 CYS A O 1
ATOM 1230 N N . GLU A 1 150 ? 0.158 12.606 1.197 1.00 84.19 150 GLU A N 1
ATOM 1231 C CA . GLU A 1 150 ? -0.922 12.527 0.211 1.00 84.19 150 GLU A CA 1
ATOM 1232 C C . GLU A 1 150 ? -0.860 11.201 -0.570 1.00 84.19 150 GLU A C 1
ATOM 1234 O O . GLU A 1 150 ? 0.209 10.723 -0.954 1.00 84.19 150 GLU A O 1
ATOM 1239 N N . GLU A 1 151 ? -2.026 10.584 -0.757 1.00 85.12 151 GLU A N 1
ATOM 1240 C CA . GLU A 1 151 ? -2.262 9.274 -1.383 1.00 85.12 151 GLU A CA 1
ATOM 1241 C C . GLU A 1 151 ? -1.478 8.066 -0.801 1.00 85.12 151 GLU A C 1
ATOM 1243 O O . GLU A 1 151 ? -1.633 6.940 -1.286 1.00 85.12 151 GLU A O 1
ATOM 1248 N N . TYR A 1 152 ? -0.672 8.237 0.257 1.00 87.62 152 TYR A N 1
ATOM 1249 C CA . TYR A 1 152 ? 0.244 7.206 0.759 1.00 87.62 152 TYR A CA 1
ATOM 1250 C C . TYR A 1 152 ? -0.441 6.151 1.646 1.00 87.62 152 TYR A C 1
ATOM 1252 O O . TYR A 1 152 ? -0.327 6.156 2.869 1.00 87.62 152 TYR A O 1
ATOM 1260 N N . LEU A 1 153 ? -1.135 5.203 1.013 1.00 89.25 153 LEU A N 1
ATOM 1261 C CA . LEU A 1 153 ? -1.712 4.016 1.657 1.00 89.25 153 LEU A CA 1
ATOM 1262 C C . LEU A 1 153 ? -0.991 2.739 1.208 1.00 89.25 153 LEU A C 1
ATOM 1264 O O . LEU A 1 153 ? -0.811 2.497 0.013 1.00 89.25 153 LEU A O 1
ATOM 1268 N N . THR A 1 154 ? -0.607 1.893 2.164 1.00 87.56 154 THR A N 1
ATOM 1269 C CA . THR A 1 154 ? 0.213 0.694 1.922 1.00 87.56 154 THR A CA 1
ATOM 1270 C C . THR A 1 154 ? -0.558 -0.612 2.159 1.00 87.56 154 THR A C 1
ATOM 1272 O O . THR A 1 154 ? -1.784 -0.635 2.321 1.00 87.56 154 THR A O 1
ATOM 1275 N N . GLU A 1 155 ? 0.156 -1.742 2.200 1.00 87.19 155 GLU A N 1
ATOM 1276 C CA . GLU A 1 155 ? -0.412 -3.045 2.545 1.00 87.19 155 GLU A CA 1
ATOM 1277 C C . GLU A 1 155 ? -1.114 -3.066 3.910 1.00 87.19 155 GLU A C 1
ATOM 1279 O O . GLU A 1 155 ? -2.005 -3.891 4.102 1.00 87.19 155 GLU A O 1
ATOM 1284 N N . LYS A 1 156 ? -0.779 -2.152 4.833 1.00 88.12 156 LYS A N 1
ATOM 1285 C CA . LYS A 1 156 ? -1.458 -2.021 6.131 1.00 88.12 156 LYS A CA 1
ATOM 1286 C C . LYS A 1 156 ? -2.963 -1.815 5.961 1.00 88.12 156 LYS A C 1
ATOM 1288 O O . LYS A 1 156 ? -3.747 -2.516 6.594 1.00 88.12 156 LYS A O 1
ATOM 1293 N N . CYS A 1 157 ? -3.363 -0.896 5.079 1.00 92.50 157 CYS A N 1
ATOM 1294 C CA . CYS A 1 157 ? -4.771 -0.592 4.832 1.00 92.50 157 CYS A CA 1
ATOM 1295 C C . CYS A 1 157 ? -5.455 -1.713 4.043 1.00 92.50 157 CYS A C 1
ATOM 1297 O O . CYS A 1 157 ? -6.421 -2.326 4.500 1.00 92.50 157 CYS A O 1
ATOM 1299 N N . PHE A 1 158 ? -4.927 -2.020 2.857 1.00 92.00 158 PHE A N 1
ATOM 1300 C CA . PHE A 1 158 ? -5.598 -2.930 1.935 1.00 92.00 158 PHE A CA 1
ATOM 1301 C C . PHE A 1 158 ? -5.497 -4.387 2.378 1.00 92.00 158 PHE A C 1
ATOM 1303 O O . PHE A 1 158 ? -6.500 -5.099 2.413 1.00 92.00 158 PHE A O 1
ATOM 1310 N N . TYR A 1 159 ? -4.296 -4.844 2.728 1.00 88.31 159 TYR A N 1
ATOM 1311 C CA . TYR A 1 159 ? -4.070 -6.246 3.040 1.00 88.31 159 TYR A CA 1
ATOM 1312 C C . TYR A 1 159 ? -4.286 -6.550 4.522 1.00 88.31 159 TYR A C 1
ATOM 1314 O O . TYR A 1 159 ? -5.140 -7.376 4.836 1.00 88.31 159 TYR A O 1
ATOM 1322 N N . ASN A 1 160 ? -3.574 -5.885 5.435 1.00 85.56 160 ASN A N 1
ATOM 1323 C CA . ASN A 1 160 ? -3.613 -6.252 6.853 1.00 85.56 160 ASN A CA 1
ATOM 1324 C C . ASN A 1 160 ? -4.945 -5.885 7.524 1.00 85.56 160 ASN A C 1
ATOM 1326 O O . ASN A 1 160 ? -5.395 -6.644 8.374 1.00 85.56 160 ASN A O 1
ATOM 1330 N N . ALA A 1 161 ? -5.598 -4.786 7.129 1.00 90.88 161 ALA A N 1
ATOM 1331 C CA . ALA A 1 161 ? -6.932 -4.445 7.620 1.00 90.88 161 ALA A CA 1
ATOM 1332 C C . ALA A 1 161 ? -8.046 -5.047 6.742 1.00 90.88 161 ALA A C 1
ATOM 1334 O O . ALA A 1 161 ? -8.662 -6.049 7.117 1.00 90.88 161 ALA A O 1
ATOM 1335 N N . TYR A 1 162 ? -8.299 -4.496 5.546 1.00 94.81 162 TYR A N 1
ATOM 1336 C CA . TYR A 1 162 ? -9.511 -4.845 4.793 1.00 94.81 162 TYR A CA 1
ATOM 1337 C C . TYR A 1 162 ? -9.600 -6.317 4.376 1.00 94.81 162 TYR A C 1
ATOM 1339 O O . TYR A 1 162 ? -10.692 -6.891 4.478 1.00 94.81 162 TYR A O 1
ATOM 1347 N N . SER A 1 163 ? -8.501 -6.945 3.936 1.00 91.50 163 SER A N 1
ATOM 1348 C CA . SER A 1 163 ? -8.520 -8.374 3.567 1.00 91.50 163 SER A CA 1
ATOM 1349 C C . SER A 1 163 ? -8.734 -9.302 4.771 1.00 91.50 163 SER A C 1
ATOM 1351 O O . SER A 1 163 ? -9.196 -10.428 4.598 1.00 91.50 163 SER A O 1
ATOM 1353 N N . LYS A 1 164 ? -8.441 -8.826 5.990 1.00 87.50 164 LYS A N 1
ATOM 1354 C CA . LYS A 1 164 ? -8.549 -9.585 7.249 1.00 87.50 164 LYS A CA 1
ATOM 1355 C C . LYS A 1 164 ? -9.836 -9.341 8.025 1.00 87.50 164 LYS A C 1
ATOM 1357 O O . LYS A 1 164 ? -10.017 -9.919 9.087 1.00 87.50 164 LYS A O 1
ATOM 1362 N N . GLY A 1 165 ? -10.739 -8.523 7.492 1.00 89.00 165 GLY A N 1
ATOM 1363 C CA . GLY A 1 165 ? -12.011 -8.201 8.138 1.00 89.00 165 GLY A CA 1
ATOM 1364 C C . GLY A 1 165 ? -11.966 -6.938 8.997 1.00 89.00 165 GLY A C 1
ATOM 1365 O O . GLY A 1 165 ? -12.996 -6.288 9.118 1.00 89.00 165 GLY A O 1
ATOM 1366 N N . ALA A 1 166 ? -10.796 -6.538 9.500 1.00 90.81 166 ALA A N 1
ATOM 1367 C CA . ALA A 1 166 ? -10.655 -5.419 10.426 1.00 90.81 166 ALA A CA 1
ATOM 1368 C C . ALA A 1 166 ? -11.035 -4.055 9.817 1.00 90.81 166 ALA A C 1
ATOM 1370 O O . ALA A 1 166 ? -10.821 -3.793 8.628 1.00 90.81 166 ALA A O 1
ATOM 1371 N N . ILE A 1 167 ? -11.544 -3.162 10.668 1.00 96.00 167 ILE A N 1
ATOM 1372 C CA . ILE A 1 167 ? -11.727 -1.739 10.375 1.00 96.00 167 ILE A CA 1
ATOM 1373 C C . ILE A 1 167 ? -10.363 -1.039 10.534 1.00 96.00 167 ILE A C 1
ATOM 1375 O O . ILE A 1 167 ? -9.785 -1.071 11.626 1.00 96.00 167 ILE A O 1
ATOM 1379 N N . PRO A 1 168 ? -9.809 -0.412 9.482 1.00 97.31 168 PRO A N 1
ATOM 1380 C CA . PRO A 1 168 ? -8.575 0.350 9.598 1.00 97.31 168 PRO A CA 1
ATOM 1381 C C . PRO A 1 168 ? -8.778 1.629 10.419 1.00 97.31 168 PRO A C 1
ATOM 1383 O O . PRO A 1 168 ? -9.724 2.387 10.197 1.00 97.31 168 PRO A O 1
ATOM 1386 N N . VAL A 1 169 ? -7.843 1.876 11.334 1.00 94.19 169 VAL A N 1
ATOM 1387 C CA . VAL A 1 169 ? -7.685 3.129 12.081 1.00 94.19 169 VAL A CA 1
ATOM 1388 C C . VAL A 1 169 ? -6.451 3.829 11.522 1.00 94.19 169 VAL A C 1
ATOM 1390 O O . VAL A 1 169 ? -5.334 3.349 11.718 1.00 94.19 169 VAL A O 1
ATOM 1393 N N . ILE A 1 170 ? -6.658 4.899 10.758 1.00 96.69 170 ILE A N 1
ATOM 1394 C CA . ILE A 1 170 ? -5.655 5.474 9.855 1.00 96.69 170 ILE A CA 1
ATOM 1395 C C . ILE A 1 170 ? -4.969 6.697 10.473 1.00 96.69 170 ILE A C 1
ATOM 1397 O O . ILE A 1 170 ? -5.636 7.631 10.923 1.00 96.69 170 ILE A O 1
ATOM 1401 N N . LEU A 1 171 ? -3.636 6.675 10.417 1.00 89.88 171 LEU A N 1
ATOM 1402 C CA . LEU A 1 171 ? -2.714 7.807 10.539 1.00 89.88 171 LEU A CA 1
ATOM 1403 C C . LEU A 1 171 ? -1.818 7.764 9.291 1.00 89.88 171 LEU A C 1
ATOM 1405 O O . LEU A 1 171 ? -1.126 6.767 9.078 1.00 89.88 171 LEU A O 1
ATOM 1409 N N . GLY A 1 172 ? -1.867 8.795 8.448 1.00 91.62 172 GLY A N 1
ATOM 1410 C CA . GLY A 1 172 ? -1.205 8.791 7.143 1.00 91.62 172 GLY A CA 1
ATOM 1411 C C . GLY A 1 172 ? -1.718 9.924 6.236 1.00 91.62 172 GLY A C 1
ATOM 1412 O O . GLY A 1 172 ? -1.619 11.081 6.635 1.00 91.62 172 GLY A O 1
ATOM 1413 N N . PRO A 1 173 ? -2.236 9.639 5.025 1.00 92.62 173 PRO A N 1
ATOM 1414 C CA . PRO A 1 173 ? -2.815 10.660 4.150 1.00 92.62 173 PRO A CA 1
ATOM 1415 C C . PRO A 1 173 ? -4.026 11.338 4.785 1.00 92.62 173 PRO A C 1
ATOM 1417 O O . PRO A 1 173 ? -4.754 10.714 5.549 1.00 92.62 173 PRO A O 1
ATOM 1420 N N . THR A 1 174 ? -4.303 12.580 4.383 1.00 94.31 174 THR A N 1
ATOM 1421 C CA . THR A 1 174 ? -5.450 13.359 4.873 1.00 94.31 174 THR A CA 1
ATOM 1422 C C . THR A 1 174 ? -6.790 12.612 4.767 1.00 94.31 174 THR A C 1
ATOM 1424 O O . THR A 1 174 ? -6.997 11.771 3.886 1.00 94.31 174 THR A O 1
ATOM 1427 N N . VAL A 1 175 ? -7.759 12.970 5.624 1.00 96.06 175 VAL A N 1
ATOM 1428 C CA . VAL A 1 175 ? -9.121 12.388 5.619 1.00 96.06 175 VAL A CA 1
ATOM 1429 C C . VAL A 1 175 ? -9.749 12.418 4.219 1.00 96.06 175 VAL A C 1
ATOM 1431 O O . VAL A 1 175 ? -10.415 11.464 3.819 1.00 96.06 175 VAL A O 1
ATOM 1434 N N . GLU A 1 176 ? -9.523 13.492 3.459 1.00 95.25 176 GLU A N 1
ATOM 1435 C CA . GLU A 1 176 ? -10.070 13.655 2.109 1.00 95.25 176 GLU A CA 1
ATOM 1436 C C . GLU A 1 176 ? -9.394 12.730 1.088 1.00 95.25 176 GLU A C 1
ATOM 1438 O O . GLU A 1 176 ? -10.080 12.080 0.303 1.00 95.25 176 GLU A O 1
ATOM 1443 N N . ASN A 1 177 ? -8.070 12.559 1.166 1.00 92.75 177 ASN A N 1
ATOM 1444 C CA . ASN A 1 177 ? -7.352 11.550 0.381 1.00 92.75 177 ASN A CA 1
ATOM 1445 C C . ASN A 1 177 ? -7.867 10.138 0.697 1.00 92.75 177 ASN A C 1
ATOM 1447 O O . ASN A 1 177 ? -8.117 9.342 -0.210 1.00 92.75 177 ASN A O 1
ATOM 1451 N N . CYS A 1 178 ? -8.104 9.839 1.977 1.00 96.00 178 CYS A N 1
ATOM 1452 C CA . CYS A 1 178 ? -8.716 8.580 2.386 1.00 96.00 178 CYS A CA 1
ATOM 1453 C C . CYS A 1 178 ? -10.126 8.410 1.789 1.00 96.00 178 CYS A C 1
ATOM 1455 O O . CYS A 1 178 ? -10.425 7.341 1.268 1.00 96.00 178 CYS A O 1
ATOM 1457 N N . ARG A 1 179 ? -10.978 9.446 1.776 1.00 95.62 179 ARG A N 1
ATOM 1458 C CA . ARG A 1 179 ? -12.315 9.395 1.138 1.00 95.62 179 ARG A CA 1
ATOM 1459 C C . ARG A 1 179 ? -12.267 9.193 -0.380 1.00 95.62 179 ARG A C 1
ATOM 1461 O O . ARG A 1 179 ? -13.162 8.553 -0.920 1.00 95.62 179 ARG A O 1
ATOM 1468 N N . LEU A 1 180 ? -11.255 9.734 -1.060 1.00 93.75 180 LEU A N 1
ATOM 1469 C CA . LEU A 1 180 ? -11.072 9.580 -2.509 1.00 93.75 180 LEU A CA 1
ATOM 1470 C C . LEU A 1 180 ? -10.589 8.174 -2.900 1.00 93.75 180 LEU A C 1
ATOM 1472 O O . LEU A 1 180 ? -10.931 7.683 -3.976 1.00 93.75 180 LEU A O 1
ATOM 1476 N N . LEU A 1 181 ? -9.780 7.536 -2.048 1.00 93.38 181 LEU A N 1
ATOM 1477 C CA . LEU A 1 181 ? -9.086 6.278 -2.358 1.00 93.38 181 LEU A CA 1
ATOM 1478 C C . LEU A 1 181 ? -9.708 5.032 -1.717 1.00 93.38 181 LEU A C 1
ATOM 1480 O O . LEU A 1 181 ? -9.440 3.916 -2.172 1.00 93.38 181 LEU A O 1
ATOM 1484 N N . LEU A 1 182 ? -10.496 5.195 -0.653 1.00 96.44 182 LEU A N 1
ATOM 1485 C CA . LEU A 1 182 ? -11.073 4.102 0.127 1.00 96.44 182 LEU A CA 1
ATOM 1486 C C . LEU A 1 182 ? -12.588 4.000 -0.074 1.00 96.44 182 LEU A C 1
ATOM 1488 O O . LEU A 1 182 ? -13.232 4.980 -0.449 1.00 96.44 182 LEU A O 1
ATOM 1492 N N . PRO A 1 183 ? -13.188 2.820 0.168 1.00 96.44 183 PRO A N 1
ATOM 1493 C CA . PRO A 1 183 ? -14.635 2.683 0.096 1.00 96.44 183 PRO A CA 1
ATOM 1494 C C . PRO A 1 183 ? -15.360 3.625 1.082 1.00 96.44 183 PRO A C 1
ATOM 1496 O O . PRO A 1 183 ? -14.821 3.980 2.133 1.00 96.44 183 PRO A O 1
ATOM 1499 N N . PRO A 1 184 ? -16.604 4.037 0.785 1.00 94.62 184 PRO A N 1
ATOM 1500 C CA . PRO A 1 184 ? -17.359 4.905 1.680 1.00 94.62 184 PRO A CA 1
ATOM 1501 C C . PRO A 1 184 ? -17.661 4.195 3.007 1.00 94.62 184 PRO A C 1
ATOM 1503 O O . PRO A 1 184 ? -18.031 3.020 3.024 1.00 94.62 184 PRO A O 1
ATOM 1506 N N . ASN A 1 185 ? -17.546 4.932 4.118 1.00 95.81 185 ASN A N 1
ATOM 1507 C CA . ASN A 1 185 ? -17.814 4.442 5.477 1.00 95.81 185 ASN A CA 1
ATOM 1508 C C . ASN A 1 185 ? -17.059 3.139 5.818 1.00 95.81 185 ASN A C 1
ATOM 1510 O O . ASN A 1 185 ? -17.659 2.190 6.312 1.00 95.81 185 ASN A O 1
ATOM 1514 N N . SER A 1 186 ? -15.758 3.055 5.519 1.00 97.56 186 SER A N 1
ATOM 1515 C CA . SER A 1 186 ? -14.959 1.838 5.747 1.00 97.56 186 SER A CA 1
ATOM 1516 C C . SER A 1 186 ? -13.832 1.978 6.774 1.00 97.56 186 SER A C 1
ATOM 1518 O O . SER A 1 186 ? -13.231 0.966 7.123 1.00 97.56 186 SER A O 1
ATOM 1520 N N . PHE A 1 187 ? -13.525 3.187 7.251 1.00 98.19 187 PHE A N 1
ATOM 1521 C CA . PHE A 1 187 ? -12.344 3.475 8.073 1.00 98.19 187 PHE A CA 1
ATOM 1522 C C . PHE A 1 187 ? -12.629 4.478 9.196 1.00 98.19 187 PHE A C 1
ATOM 1524 O O . PHE A 1 187 ? -13.536 5.303 9.091 1.00 98.19 187 PHE A O 1
ATOM 1531 N N . LEU A 1 188 ? -11.800 4.436 10.240 1.00 97.62 188 LEU A N 1
ATOM 1532 C CA . LEU A 1 188 ? -11.636 5.520 11.209 1.00 97.62 188 LEU A CA 1
ATOM 1533 C C . LEU A 1 188 ? -10.352 6.284 10.864 1.00 97.62 188 LEU A C 1
ATOM 1535 O O . LEU A 1 188 ? -9.361 5.673 10.471 1.00 97.62 188 LEU A O 1
ATOM 1539 N N . HIS A 1 189 ? -10.346 7.606 11.018 1.00 98.00 189 HIS A N 1
ATOM 1540 C CA . HIS A 1 189 ? -9.164 8.443 10.791 1.00 98.00 189 HIS A CA 1
ATOM 1541 C C . HIS A 1 189 ? -8.874 9.268 12.038 1.00 98.00 189 HIS A C 1
ATOM 1543 O O . HIS A 1 189 ? -9.811 9.821 12.611 1.00 98.00 189 HIS A O 1
ATOM 1549 N N . ILE A 1 190 ? -7.608 9.365 12.451 1.00 93.69 190 ILE A N 1
ATOM 1550 C CA . ILE A 1 190 ? -7.256 10.004 13.728 1.00 93.69 190 ILE A CA 1
ATOM 1551 C C . ILE A 1 190 ? -7.657 11.491 13.797 1.00 93.69 190 ILE A C 1
ATOM 1553 O O . ILE A 1 190 ? -8.229 11.896 14.799 1.00 93.69 190 ILE A O 1
ATOM 1557 N N . ASP A 1 191 ? -7.475 12.269 12.718 1.00 94.88 191 ASP A N 1
ATOM 1558 C CA . ASP A 1 191 ? -7.859 13.698 12.648 1.00 94.88 191 ASP A CA 1
ATOM 1559 C C . ASP A 1 191 ? -9.383 13.955 12.783 1.00 94.88 191 ASP A C 1
ATOM 1561 O O . ASP A 1 191 ? -9.798 15.108 12.863 1.00 94.88 191 ASP A O 1
ATOM 1565 N N . ASN A 1 192 ? -10.238 12.921 12.789 1.00 96.94 192 ASN A N 1
ATOM 1566 C CA . ASN A 1 192 ? -11.680 13.085 13.040 1.00 96.94 192 ASN A CA 1
ATOM 1567 C C . ASN A 1 192 ? -12.032 13.135 14.542 1.00 96.94 192 ASN A C 1
ATOM 1569 O O . ASN A 1 192 ? -13.213 13.235 14.870 1.00 96.94 192 ASN A O 1
ATOM 1573 N N . PHE A 1 193 ? -11.044 13.021 15.434 1.00 94.12 193 PHE A N 1
ATOM 1574 C CA . PHE A 1 193 ? -11.217 12.975 16.886 1.00 94.12 193 PHE A CA 1
ATOM 1575 C C . PHE A 1 193 ? -10.358 14.053 17.553 1.00 94.12 193 PHE A C 1
ATOM 1577 O O . PHE A 1 193 ? -9.220 14.286 17.148 1.00 94.12 193 PHE A O 1
ATOM 1584 N N . GLU A 1 194 ? -10.869 14.682 18.610 1.00 92.44 194 GLU A N 1
ATOM 1585 C CA . GLU A 1 194 ? -10.150 15.713 19.369 1.00 92.44 194 GLU A CA 1
ATOM 1586 C C . GLU A 1 194 ? -8.980 15.125 20.178 1.00 92.44 194 GLU A C 1
ATOM 1588 O O . GLU A 1 194 ? -8.050 15.840 20.555 1.00 92.44 194 GLU A O 1
ATOM 1593 N N . SER A 1 195 ? -9.026 13.821 20.478 1.00 88.88 195 SER A N 1
ATOM 1594 C CA . SER A 1 195 ? -8.028 13.132 21.305 1.00 88.88 195 SER A CA 1
ATOM 1595 C C . SER A 1 195 ? -7.960 11.615 21.052 1.00 88.88 195 SER A C 1
ATOM 1597 O O . SER A 1 195 ? -8.964 11.002 20.665 1.00 88.88 195 SER A O 1
ATOM 1599 N N . PRO A 1 196 ? -6.816 10.957 21.339 1.00 82.25 196 PRO A N 1
ATOM 1600 C CA . PRO A 1 196 ? -6.715 9.494 21.357 1.00 82.25 196 PRO A CA 1
ATOM 1601 C C . PRO A 1 196 ? -7.729 8.825 22.299 1.00 82.25 196 PRO A C 1
ATOM 1603 O O . PRO A 1 196 ? -8.224 7.736 22.007 1.00 82.25 196 PRO A O 1
ATOM 1606 N N . GLU A 1 197 ? -8.076 9.476 23.411 1.00 82.75 197 GLU A N 1
ATOM 1607 C CA . GLU A 1 197 ? -9.087 9.026 24.367 1.00 82.75 197 GLU A CA 1
ATOM 1608 C C . GLU A 1 197 ? -10.498 9.006 23.763 1.00 82.75 197 GLU A C 1
ATOM 1610 O O . GLU A 1 197 ? -11.294 8.123 24.085 1.00 82.75 197 GLU A O 1
ATOM 1615 N N . GLU A 1 198 ? -10.829 9.964 22.895 1.00 91.31 198 GLU A N 1
ATOM 1616 C CA . GLU A 1 198 ? -12.102 9.990 22.171 1.00 91.31 198 GLU A CA 1
ATOM 1617 C C . GLU A 1 198 ? -12.162 8.892 21.103 1.00 91.31 198 GLU A C 1
ATOM 1619 O O . GLU A 1 198 ? -13.124 8.120 21.071 1.00 91.31 198 GLU A O 1
ATOM 1624 N N . LEU A 1 199 ? -11.099 8.740 20.307 1.00 88.25 199 LEU A N 1
ATOM 1625 C CA . LEU A 1 199 ? -10.953 7.635 19.355 1.00 88.25 199 LEU A CA 1
ATOM 1626 C C . LEU A 1 199 ? -11.109 6.270 20.050 1.00 88.25 199 LEU A C 1
ATOM 1628 O O . LEU A 1 199 ? -11.838 5.401 19.569 1.00 88.25 199 LEU A O 1
ATOM 1632 N N . ALA A 1 200 ? -10.479 6.084 21.215 1.00 80.44 200 ALA A N 1
ATOM 1633 C CA . ALA A 1 200 ? -10.597 4.857 21.999 1.00 80.44 200 ALA A CA 1
ATOM 1634 C C . ALA A 1 200 ? -12.036 4.603 22.488 1.00 80.44 200 ALA A C 1
ATOM 1636 O O . ALA A 1 200 ? -12.520 3.472 22.398 1.00 80.44 200 ALA A O 1
ATOM 1637 N N . LYS A 1 201 ? -12.755 5.639 22.951 1.00 84.88 201 LYS A N 1
ATOM 1638 C CA . LYS A 1 201 ? -14.186 5.530 23.299 1.00 84.88 201 LYS A CA 1
ATOM 1639 C C . LYS A 1 201 ? -15.020 5.126 22.083 1.00 84.88 201 LYS A C 1
ATOM 1641 O O . LYS A 1 201 ? -15.823 4.204 22.189 1.00 84.88 201 LYS A O 1
ATOM 1646 N N . ASN A 1 202 ? -14.788 5.747 20.927 1.00 93.25 202 ASN A N 1
ATOM 1647 C CA . ASN A 1 202 ? -15.518 5.457 19.694 1.00 93.25 202 ASN A CA 1
ATOM 1648 C C . ASN A 1 202 ? -15.310 4.005 19.216 1.00 93.25 202 ASN A C 1
ATOM 1650 O O . ASN A 1 202 ? -16.278 3.313 18.905 1.00 93.25 202 ASN A O 1
ATOM 1654 N N . ILE A 1 203 ? -14.074 3.497 19.267 1.00 88.00 203 ILE A N 1
ATOM 1655 C CA . ILE A 1 203 ? -13.744 2.083 19.002 1.00 88.00 203 ILE A CA 1
ATOM 1656 C C . ILE A 1 203 ? -14.492 1.142 19.968 1.00 88.00 203 ILE A C 1
ATOM 1658 O O . ILE A 1 203 ? -15.045 0.116 19.552 1.00 88.00 203 ILE A O 1
ATOM 1662 N N . ILE A 1 204 ? -14.558 1.491 21.258 1.00 86.25 204 ILE A N 1
ATOM 1663 C CA . ILE A 1 204 ? -15.296 0.723 22.276 1.00 86.25 204 ILE A CA 1
ATOM 1664 C C . ILE A 1 204 ? -16.814 0.759 22.028 1.00 86.25 204 ILE A C 1
ATOM 1666 O O . ILE A 1 204 ? -17.494 -0.231 22.285 1.00 86.25 204 ILE A O 1
ATOM 1670 N N . GLU A 1 205 ? -17.366 1.864 21.529 1.00 93.69 205 GLU A N 1
ATOM 1671 C CA . GLU A 1 205 ? -18.784 1.947 21.164 1.00 93.69 205 GLU A CA 1
ATOM 1672 C C . GLU A 1 205 ? -19.122 1.128 19.917 1.00 93.69 205 GLU A C 1
ATOM 1674 O O . GLU A 1 205 ? -20.126 0.420 19.915 1.00 93.69 205 GLU A O 1
ATOM 1679 N N . ILE A 1 206 ? -18.292 1.195 18.870 1.00 92.88 206 ILE A N 1
ATOM 1680 C CA . ILE A 1 206 ? -18.496 0.424 17.635 1.00 92.88 206 ILE A CA 1
ATOM 1681 C C . ILE A 1 206 ? -18.401 -1.081 17.922 1.00 92.88 206 ILE A C 1
ATOM 1683 O O . ILE A 1 206 ? -19.228 -1.843 17.436 1.00 92.88 206 ILE A O 1
ATOM 1687 N N . SER A 1 207 ? -17.448 -1.520 18.751 1.00 87.69 207 SER A N 1
ATOM 1688 C CA . SER A 1 207 ? -17.286 -2.944 19.110 1.00 87.69 207 SER A CA 1
ATOM 1689 C C . SER A 1 207 ? -18.387 -3.526 20.006 1.00 87.69 207 SER A C 1
ATOM 1691 O O . SER A 1 207 ? -18.407 -4.738 20.214 1.00 87.69 207 SER A O 1
ATOM 1693 N N . LYS A 1 208 ? -19.296 -2.698 20.539 1.00 90.31 208 LYS A N 1
ATOM 1694 C CA . LYS A 1 208 ? -20.441 -3.125 21.366 1.00 90.31 208 LYS A CA 1
ATOM 1695 C C . LYS A 1 208 ? -21.781 -3.110 20.626 1.00 90.31 208 LYS A C 1
ATOM 1697 O O . LYS A 1 208 ? -22.784 -3.520 21.202 1.00 90.31 208 LYS A O 1
ATOM 1702 N N . ASP A 1 209 ? -21.811 -2.603 19.399 1.00 95.62 209 ASP A N 1
ATOM 1703 C CA . ASP A 1 209 ? -23.023 -2.417 18.606 1.00 95.62 209 ASP A CA 1
ATOM 1704 C C . ASP A 1 209 ? -22.820 -3.052 17.229 1.00 95.62 209 ASP A C 1
ATOM 1706 O O . ASP A 1 209 ? -22.200 -2.469 16.336 1.00 95.62 209 ASP A O 1
ATOM 1710 N N . ASP A 1 210 ? -23.371 -4.255 17.057 1.00 93.75 210 ASP A N 1
ATOM 1711 C CA . ASP A 1 210 ? -23.267 -5.027 15.817 1.00 93.75 210 ASP A CA 1
ATOM 1712 C C . ASP A 1 210 ? -23.760 -4.236 14.595 1.00 93.75 210 ASP A C 1
ATOM 1714 O O . ASP A 1 210 ? -23.208 -4.382 13.506 1.00 93.75 210 ASP A O 1
ATOM 1718 N N . ASN A 1 211 ? -24.753 -3.349 14.745 1.00 96.38 211 ASN A N 1
ATOM 1719 C CA . ASN A 1 211 ? -25.252 -2.547 13.626 1.00 96.38 211 ASN A CA 1
ATOM 1720 C C . ASN A 1 211 ? -24.255 -1.454 13.226 1.00 96.38 211 ASN A C 1
ATOM 1722 O O . ASN A 1 211 ? -24.048 -1.232 12.027 1.00 96.38 211 ASN A O 1
ATOM 1726 N N . LYS A 1 212 ? -23.608 -0.798 14.202 1.00 95.50 212 LYS A N 1
ATOM 1727 C CA . LYS A 1 212 ? -22.496 0.132 13.935 1.00 95.50 212 LYS A CA 1
ATOM 1728 C C . LYS A 1 212 ? -21.321 -0.609 13.304 1.00 95.50 212 LYS A C 1
ATOM 1730 O O . LYS A 1 212 ? -20.850 -0.170 12.256 1.00 95.50 212 LYS A O 1
ATOM 1735 N N . LEU A 1 213 ? -20.893 -1.736 13.875 1.00 91.56 213 LEU A N 1
ATOM 1736 C CA . LEU A 1 213 ? -19.781 -2.546 13.367 1.00 91.56 213 LEU A CA 1
ATOM 1737 C C . LEU A 1 213 ? -20.028 -2.996 11.916 1.00 91.56 213 LEU A C 1
ATOM 1739 O O . LEU A 1 213 ? -19.219 -2.722 11.031 1.00 91.56 213 LEU A O 1
ATOM 1743 N N . LEU A 1 214 ? -21.192 -3.592 11.636 1.00 94.94 214 LEU A N 1
ATOM 1744 C CA . LEU A 1 214 ? -21.578 -4.024 10.289 1.00 94.94 214 LEU A CA 1
ATOM 1745 C C . LEU A 1 214 ? -21.712 -2.858 9.299 1.00 94.94 214 LEU A C 1
ATOM 1747 O O . LEU A 1 214 ? -21.490 -3.054 8.101 1.00 94.94 214 LEU A O 1
ATOM 1751 N N . SER A 1 215 ? -22.023 -1.637 9.756 1.00 97.19 215 SER A N 1
ATOM 1752 C CA . SER A 1 215 ? -22.052 -0.459 8.875 1.00 97.19 215 SER A CA 1
ATOM 1753 C C . SER A 1 215 ? -20.689 -0.181 8.223 1.00 97.19 215 SER A C 1
ATOM 1755 O O . SER A 1 215 ? -20.657 0.173 7.042 1.00 97.19 215 SER A O 1
ATOM 1757 N N . TYR A 1 216 ? -19.580 -0.461 8.924 1.00 97.12 216 TYR A N 1
ATOM 1758 C CA . TYR A 1 216 ? -18.206 -0.330 8.412 1.00 97.12 216 TYR A CA 1
ATOM 1759 C C . TYR A 1 216 ? -17.783 -1.445 7.439 1.00 97.12 216 TYR A C 1
ATOM 1761 O O . TYR A 1 216 ? -16.655 -1.465 6.935 1.00 97.12 216 TYR A O 1
ATOM 1769 N N . HIS A 1 217 ? -18.678 -2.393 7.152 1.00 96.31 217 HIS A N 1
ATOM 1770 C CA . HIS A 1 217 ? -18.439 -3.503 6.229 1.00 96.31 217 HIS A CA 1
ATOM 1771 C C . HIS A 1 217 ? -19.411 -3.540 5.043 1.00 96.31 217 HIS A C 1
ATOM 1773 O O . HIS A 1 217 ? -19.205 -4.341 4.134 1.00 96.31 217 HIS A O 1
ATOM 1779 N N . ARG A 1 218 ? -20.416 -2.651 4.989 1.00 96.88 218 ARG A N 1
ATOM 1780 C CA . ARG A 1 218 ? -21.405 -2.597 3.889 1.00 96.88 218 ARG A CA 1
ATOM 1781 C C . ARG A 1 218 ? -20.778 -2.412 2.509 1.00 96.88 218 ARG A C 1
ATOM 1783 O O . ARG A 1 218 ? -21.286 -2.962 1.541 1.00 96.88 218 ARG A O 1
ATOM 1790 N N . TRP A 1 219 ? -19.654 -1.703 2.431 1.00 96.62 219 TRP A N 1
ATOM 1791 C CA . TRP A 1 219 ? -18.900 -1.513 1.192 1.00 96.62 219 TRP A CA 1
ATOM 1792 C C . TRP A 1 219 ? -18.469 -2.830 0.524 1.00 96.62 219 TRP A C 1
ATOM 1794 O O . TRP A 1 219 ? -18.263 -2.861 -0.685 1.00 96.62 219 TRP A O 1
ATOM 1804 N N . ARG A 1 220 ? -18.361 -3.938 1.271 1.00 95.44 220 ARG A N 1
ATOM 1805 C CA . ARG A 1 220 ? -17.980 -5.256 0.727 1.00 95.44 220 ARG A CA 1
ATOM 1806 C C . ARG A 1 220 ? -19.011 -5.832 -0.255 1.00 95.44 220 ARG A C 1
ATOM 1808 O O . ARG A 1 220 ? -18.706 -6.810 -0.927 1.00 95.44 220 ARG A O 1
ATOM 1815 N N . ASN A 1 221 ? -20.202 -5.235 -0.347 1.00 94.44 221 ASN A N 1
ATOM 1816 C CA . ASN A 1 221 ? -21.199 -5.558 -1.368 1.00 94.44 221 ASN A CA 1
ATOM 1817 C C . ASN A 1 221 ? -20.789 -5.062 -2.768 1.00 94.44 221 ASN A C 1
ATOM 1819 O O . ASN A 1 221 ? -21.140 -5.694 -3.761 1.00 94.44 221 ASN A O 1
ATOM 1823 N N . ASP A 1 222 ? -20.042 -3.953 -2.835 1.00 94.75 222 ASP A N 1
ATOM 1824 C CA . ASP A 1 222 ? -19.753 -3.215 -4.072 1.00 94.75 222 ASP A CA 1
ATOM 1825 C C . ASP A 1 222 ? -18.254 -3.207 -4.438 1.00 94.75 222 ASP A C 1
ATOM 1827 O O . ASP A 1 222 ? -17.896 -2.956 -5.590 1.00 94.75 222 ASP A O 1
ATOM 1831 N N . PHE A 1 223 ? -17.363 -3.490 -3.477 1.00 93.25 223 PHE A N 1
ATOM 1832 C CA . PHE A 1 223 ? -15.910 -3.493 -3.678 1.00 93.25 223 PHE A CA 1
ATOM 1833 C C . PHE A 1 223 ? -15.243 -4.760 -3.123 1.00 93.25 223 PHE A C 1
ATOM 1835 O O . PHE A 1 223 ? -15.525 -5.204 -2.010 1.00 93.25 223 PHE A O 1
ATOM 1842 N N . GLU A 1 224 ? -14.258 -5.274 -3.862 1.00 92.31 224 GLU A N 1
ATOM 1843 C CA . GLU A 1 224 ? -13.375 -6.367 -3.443 1.00 92.31 224 GLU A CA 1
ATOM 1844 C C . GLU A 1 224 ? -11.941 -5.887 -3.153 1.00 92.31 224 GLU A C 1
ATOM 1846 O O . GLU A 1 224 ? -11.446 -4.917 -3.734 1.00 92.31 224 GLU A O 1
ATOM 1851 N N . VAL A 1 225 ? -11.246 -6.599 -2.259 1.00 90.25 225 VAL A N 1
ATOM 1852 C CA . VAL A 1 225 ? -9.822 -6.378 -1.971 1.00 90.25 225 VAL A CA 1
ATOM 1853 C C . VAL A 1 225 ? -8.988 -7.311 -2.840 1.00 90.25 225 VAL A C 1
ATOM 1855 O O . VAL A 1 225 ? -9.011 -8.527 -2.665 1.00 90.25 225 VAL A O 1
ATOM 1858 N N . VAL A 1 226 ? -8.207 -6.734 -3.748 1.00 87.31 226 VAL A N 1
ATOM 1859 C CA . VAL A 1 226 ? -7.420 -7.478 -4.737 1.00 87.31 226 VAL A CA 1
ATOM 1860 C C . VAL A 1 226 ? -5.932 -7.396 -4.391 1.00 87.31 226 VAL A C 1
ATOM 1862 O O . VAL A 1 226 ? -5.325 -6.331 -4.492 1.00 87.31 226 VAL A O 1
ATOM 1865 N N . ASN A 1 227 ? -5.319 -8.521 -4.000 1.00 83.44 227 ASN A N 1
ATOM 1866 C CA . ASN A 1 227 ? -3.870 -8.600 -3.785 1.00 83.44 227 ASN A CA 1
ATOM 1867 C C . ASN A 1 227 ? -3.154 -9.090 -5.054 1.00 83.44 227 ASN A C 1
ATOM 1869 O O . ASN A 1 227 ? -3.130 -10.281 -5.363 1.00 83.44 227 ASN A O 1
ATOM 1873 N N . GLU A 1 228 ? -2.559 -8.145 -5.777 1.00 82.94 228 GLU A N 1
ATOM 1874 C CA . GLU A 1 228 ? -1.861 -8.353 -7.054 1.00 82.94 228 GLU A CA 1
ATOM 1875 C C . GLU A 1 228 ? -0.376 -7.963 -7.009 1.00 82.94 228 GLU A C 1
ATOM 1877 O O . GLU A 1 228 ? 0.291 -7.853 -8.043 1.00 82.94 228 GLU A O 1
ATOM 1882 N N . HIS A 1 229 ? 0.163 -7.715 -5.818 1.00 77.56 229 HIS A N 1
ATOM 1883 C CA . HIS A 1 229 ? 1.472 -7.082 -5.667 1.00 77.56 229 HIS A CA 1
ATOM 1884 C C . HIS A 1 229 ? 2.618 -8.098 -5.532 1.00 77.56 229 HIS A C 1
ATOM 1886 O O . HIS A 1 229 ? 3.780 -7.764 -5.770 1.00 77.56 229 HIS A O 1
ATOM 1892 N N . GLY A 1 230 ? 2.306 -9.367 -5.249 1.00 72.75 230 GLY A N 1
ATOM 1893 C CA . GLY A 1 230 ? 3.273 -10.422 -4.924 1.00 72.75 230 GLY A CA 1
ATOM 1894 C C . GLY A 1 230 ? 3.407 -10.658 -3.417 1.00 72.75 230 GLY A C 1
ATOM 1895 O O . GLY A 1 230 ? 3.769 -11.744 -2.976 1.00 72.75 230 GLY A O 1
ATOM 1896 N N . TYR A 1 231 ? 3.063 -9.660 -2.603 1.00 72.69 231 TYR A N 1
ATOM 1897 C CA . TYR A 1 231 ? 3.083 -9.774 -1.148 1.00 72.69 231 TYR A CA 1
ATOM 1898 C C . TYR A 1 231 ? 2.158 -10.889 -0.643 1.00 72.69 231 TYR A C 1
ATOM 1900 O O . TYR A 1 231 ? 1.100 -11.149 -1.227 1.00 72.69 231 TYR A O 1
ATOM 1908 N N . PHE A 1 232 ? 2.566 -11.533 0.452 1.00 73.19 232 PHE A N 1
ATOM 1909 C CA . PHE A 1 232 ? 1.815 -12.570 1.172 1.00 73.19 232 PHE A CA 1
ATOM 1910 C C . PHE A 1 232 ? 1.470 -13.811 0.328 1.00 73.19 232 PHE A C 1
ATOM 1912 O O . PHE A 1 232 ? 0.448 -14.457 0.535 1.00 73.19 232 PHE A O 1
ATOM 1919 N N . GLY A 1 233 ? 2.321 -14.145 -0.648 1.00 68.50 233 GLY A N 1
ATOM 1920 C CA . GLY A 1 233 ? 2.144 -15.314 -1.516 1.00 68.50 233 GLY A CA 1
ATOM 1921 C C . GLY A 1 233 ? 1.139 -15.118 -2.657 1.00 68.50 233 GLY A C 1
ATOM 1922 O O . GLY A 1 233 ? 0.862 -16.066 -3.394 1.00 68.50 233 GLY A O 1
ATOM 1923 N N . SER A 1 234 ? 0.613 -13.901 -2.840 1.00 77.56 234 SER A N 1
ATOM 1924 C CA . SER A 1 234 ? -0.133 -13.539 -4.049 1.00 77.56 234 SER A CA 1
ATOM 1925 C C . SER A 1 234 ? 0.758 -13.595 -5.290 1.00 77.56 234 SER A C 1
ATOM 1927 O O . SER A 1 234 ? 1.980 -13.490 -5.206 1.00 77.56 234 SER A O 1
ATOM 1929 N N . LYS A 1 235 ? 0.152 -13.705 -6.475 1.00 79.06 235 LYS A N 1
ATOM 1930 C CA . LYS A 1 235 ? 0.871 -13.511 -7.739 1.00 79.06 235 LYS A CA 1
ATOM 1931 C C . LYS A 1 235 ? 1.013 -12.021 -8.032 1.00 79.06 235 LYS A C 1
ATOM 1933 O O . LYS A 1 235 ? 0.065 -11.262 -7.863 1.00 79.06 235 LYS A O 1
ATOM 1938 N N . SER A 1 236 ? 2.178 -11.608 -8.529 1.00 83.25 236 SER A N 1
ATOM 1939 C CA . SER A 1 236 ? 2.399 -10.222 -8.943 1.00 83.25 236 SER A CA 1
ATOM 1940 C C . SER A 1 236 ? 1.860 -9.969 -10.359 1.00 83.25 236 SER A C 1
ATOM 1942 O O . SER A 1 236 ? 2.246 -10.658 -11.304 1.00 83.25 236 SER A O 1
ATOM 1944 N N . TYR A 1 237 ? 0.989 -8.970 -10.523 1.00 84.19 237 TYR A N 1
ATOM 1945 C CA . TYR A 1 237 ? 0.400 -8.558 -11.807 1.00 84.19 237 TYR A CA 1
ATOM 1946 C C . TYR A 1 237 ? 0.909 -7.190 -12.290 1.00 84.19 237 TYR A C 1
ATOM 1948 O O . TYR A 1 237 ? 0.438 -6.690 -13.307 1.00 84.19 237 TYR A O 1
ATOM 1956 N N . HIS A 1 238 ? 1.914 -6.592 -11.639 1.00 82.25 238 HIS A N 1
ATOM 1957 C CA . HIS A 1 238 ? 2.483 -5.296 -12.047 1.00 82.25 238 HIS A CA 1
ATOM 1958 C C . HIS A 1 238 ? 2.848 -5.224 -13.541 1.00 82.25 238 HIS A C 1
ATOM 1960 O O . HIS A 1 238 ? 2.548 -4.238 -14.209 1.00 82.25 238 HIS A O 1
ATOM 1966 N N . LEU A 1 239 ? 3.432 -6.293 -14.091 1.00 82.12 239 LEU A N 1
ATOM 1967 C CA . LEU A 1 239 ? 3.781 -6.365 -15.514 1.00 82.12 239 LEU A CA 1
ATOM 1968 C C . LEU A 1 239 ? 2.550 -6.509 -16.424 1.00 82.12 239 LEU A C 1
ATOM 1970 O O . LEU A 1 239 ? 2.558 -5.968 -17.529 1.00 82.12 239 LEU A O 1
ATOM 1974 N N . CYS A 1 240 ? 1.479 -7.156 -15.943 1.00 82.62 240 CYS A N 1
ATOM 1975 C CA . CYS A 1 240 ? 0.177 -7.127 -16.609 1.00 82.62 240 CYS A CA 1
ATOM 1976 C C . CYS A 1 240 ? -0.3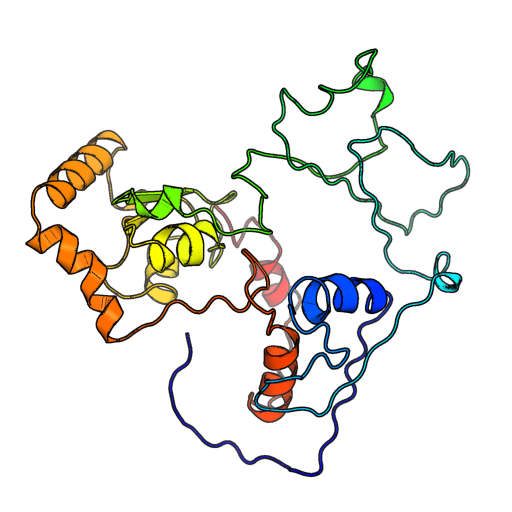51 -5.697 -16.672 1.00 82.62 240 CYS A C 1
ATOM 1978 O O . CYS A 1 240 ? -0.723 -5.250 -17.746 1.00 82.62 240 CYS A O 1
ATOM 1980 N N . ARG A 1 241 ? -0.335 -4.954 -15.556 1.00 83.38 241 ARG A N 1
ATOM 1981 C CA . ARG A 1 241 ? -0.900 -3.596 -15.493 1.00 83.38 241 ARG A CA 1
ATOM 1982 C C . ARG A 1 241 ? -0.181 -2.602 -16.409 1.00 83.38 241 ARG A C 1
ATOM 1984 O O . ARG A 1 241 ? -0.847 -1.781 -17.024 1.00 83.38 241 ARG A O 1
ATOM 1991 N N . ILE A 1 242 ? 1.139 -2.720 -16.585 1.00 78.81 242 ILE A N 1
ATOM 1992 C CA . ILE A 1 242 ? 1.881 -1.916 -17.578 1.00 78.81 242 ILE A CA 1
ATOM 1993 C C . ILE A 1 242 ? 1.461 -2.289 -19.011 1.00 78.81 242 ILE A C 1
ATOM 1995 O O . ILE A 1 242 ? 1.237 -1.412 -19.841 1.00 78.81 242 ILE A O 1
ATOM 1999 N N . CYS A 1 243 ? 1.331 -3.585 -19.310 1.00 80.44 243 CYS A N 1
ATOM 2000 C CA . CYS A 1 243 ? 0.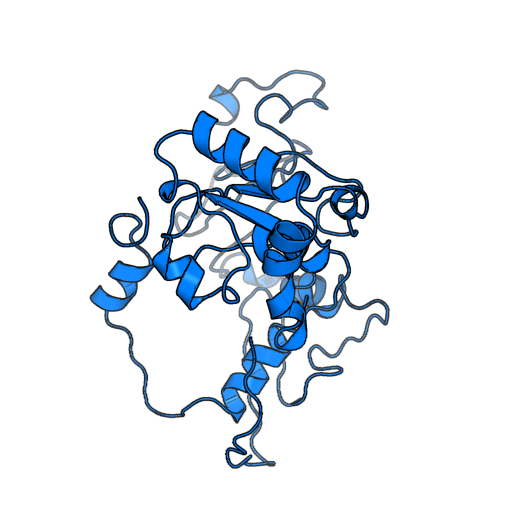905 -4.057 -20.627 1.00 80.44 243 CYS A CA 1
ATOM 2001 C C . CYS A 1 243 ? -0.551 -3.648 -20.934 1.00 80.44 243 CYS A C 1
ATOM 2003 O O . CYS A 1 243 ? -0.832 -3.137 -22.013 1.00 80.44 243 CYS A O 1
ATOM 2005 N N . GLU A 1 244 ? -1.461 -3.777 -19.966 1.00 84.38 244 GLU A N 1
ATOM 2006 C CA . GLU A 1 244 ? -2.845 -3.293 -20.032 1.00 84.38 244 GLU A CA 1
ATOM 2007 C C . GLU A 1 244 ? -2.895 -1.781 -20.284 1.00 84.38 244 GLU A C 1
ATOM 2009 O O . GLU A 1 244 ? -3.591 -1.346 -21.196 1.00 84.38 244 GLU A O 1
ATOM 2014 N N . ALA A 1 245 ? -2.111 -0.985 -19.550 1.00 78.25 245 ALA A N 1
ATOM 2015 C CA . ALA A 1 245 ? -2.054 0.464 -19.732 1.00 78.25 245 ALA A CA 1
ATOM 2016 C C . ALA A 1 245 ? -1.638 0.866 -21.160 1.00 78.25 245 ALA A C 1
ATOM 2018 O O . ALA A 1 245 ? -2.229 1.776 -21.729 1.00 78.25 245 ALA A O 1
ATOM 2019 N N . LEU A 1 246 ? -0.682 0.162 -21.779 1.00 77.19 246 LEU A N 1
ATOM 2020 C CA . LEU A 1 246 ? -0.273 0.420 -23.170 1.00 77.19 246 LEU A CA 1
ATOM 2021 C C . LEU A 1 246 ? -1.356 0.084 -24.211 1.00 77.19 246 LEU A C 1
ATOM 2023 O O . LEU A 1 246 ? -1.322 0.625 -25.318 1.00 77.19 246 LEU A O 1
ATOM 2027 N N . ASN A 1 247 ? -2.300 -0.799 -23.875 1.00 81.31 247 ASN A N 1
ATOM 2028 C CA . ASN A 1 247 ? -3.415 -1.157 -24.751 1.00 81.31 247 ASN A CA 1
ATOM 2029 C C . ASN A 1 247 ? -4.635 -0.243 -24.536 1.00 81.31 247 ASN A C 1
ATOM 2031 O O . ASN A 1 247 ? -5.271 0.139 -25.518 1.00 81.31 247 ASN A O 1
ATOM 2035 N N . TYR A 1 248 ? -4.939 0.119 -23.282 1.00 82.38 248 TYR A N 1
ATOM 2036 C CA . TYR A 1 248 ? -6.227 0.710 -22.892 1.00 82.38 248 TYR A CA 1
ATOM 2037 C C . TYR A 1 248 ? -6.180 2.149 -22.362 1.00 82.38 248 TYR A C 1
ATOM 2039 O O . TYR A 1 248 ? -7.232 2.778 -22.301 1.00 82.38 248 TYR A O 1
ATOM 2047 N N . ASN A 1 249 ? -5.029 2.692 -21.954 1.00 78.75 249 ASN A N 1
ATOM 2048 C CA . ASN A 1 249 ? -4.995 4.081 -21.488 1.00 78.75 249 ASN A CA 1
ATOM 2049 C C . ASN A 1 249 ? -5.083 5.064 -22.665 1.00 78.75 249 ASN A C 1
ATOM 2051 O O . ASN A 1 249 ? -4.741 4.739 -23.806 1.00 78.75 249 ASN A O 1
ATOM 2055 N N . ASP A 1 250 ? -5.501 6.293 -22.354 1.00 80.50 250 ASP A N 1
ATOM 2056 C CA . ASP A 1 250 ? -5.454 7.415 -23.287 1.00 80.50 250 ASP A CA 1
ATOM 2057 C C . ASP A 1 250 ? -4.043 7.575 -23.887 1.00 80.50 250 ASP A C 1
ATOM 2059 O O . ASP A 1 250 ? -3.025 7.481 -23.195 1.00 80.50 250 ASP A O 1
ATOM 2063 N N . ARG A 1 251 ? -4.011 7.793 -25.204 1.00 77.31 251 ARG A N 1
ATOM 2064 C CA . ARG A 1 251 ? -2.801 7.956 -26.018 1.00 77.31 251 ARG A CA 1
ATOM 2065 C C . ARG A 1 251 ? -2.412 9.429 -26.191 1.00 77.31 251 ARG A C 1
ATOM 2067 O O . ARG A 1 251 ? -1.442 9.708 -26.896 1.00 77.31 251 ARG A O 1
ATOM 2074 N N . SER A 1 252 ? -3.155 10.363 -25.590 1.00 82.44 252 SER A N 1
ATOM 2075 C CA . SER A 1 252 ? -2.789 11.778 -25.547 1.00 82.44 252 SER A CA 1
ATOM 2076 C C . SER A 1 252 ? -1.410 11.984 -24.901 1.00 82.44 252 SER A C 1
ATOM 2078 O O . SER A 1 252 ? -0.979 11.243 -24.013 1.00 82.44 252 SER A O 1
ATOM 2080 N N . ASN A 1 253 ? -0.668 12.985 -25.379 1.00 76.69 253 ASN A N 1
ATOM 2081 C CA . ASN A 1 253 ? 0.677 13.245 -24.875 1.00 76.69 253 ASN A CA 1
ATOM 2082 C C . ASN A 1 253 ? 0.612 13.914 -23.494 1.00 76.69 253 ASN A C 1
ATOM 2084 O O . ASN A 1 253 ? 0.349 15.113 -23.391 1.00 76.69 253 ASN A O 1
ATOM 2088 N N . LYS A 1 254 ? 0.883 13.144 -22.436 1.00 74.69 254 LYS A N 1
ATOM 2089 C CA . LYS A 1 254 ? 0.913 13.634 -21.056 1.00 74.69 254 LYS A CA 1
ATOM 2090 C C . LYS A 1 254 ? 2.346 13.937 -20.617 1.00 74.69 254 LYS A C 1
ATOM 2092 O O . LYS A 1 254 ? 3.107 13.035 -20.274 1.00 74.69 254 LYS A O 1
ATOM 2097 N N . VAL A 1 255 ? 2.693 15.223 -20.590 1.00 80.56 255 VAL A N 1
ATOM 2098 C CA . VAL A 1 255 ? 4.006 15.711 -20.145 1.00 80.56 255 VAL A CA 1
ATOM 2099 C C . VAL A 1 255 ? 3.887 16.334 -18.757 1.00 80.56 255 VAL A C 1
ATOM 2101 O O . VAL A 1 255 ? 3.023 17.173 -18.518 1.00 80.56 255 VAL A O 1
ATOM 2104 N N . TYR A 1 256 ? 4.777 15.940 -17.848 1.00 75.62 256 TYR A N 1
ATOM 2105 C CA . TYR A 1 256 ? 4.865 16.496 -16.500 1.00 75.62 256 TYR A CA 1
ATOM 2106 C C . TYR A 1 256 ? 5.992 17.530 -16.447 1.00 75.62 256 TYR A C 1
ATOM 2108 O O . TYR A 1 256 ? 7.147 17.212 -16.729 1.00 75.62 256 TYR A O 1
ATOM 2116 N N . THR A 1 257 ? 5.667 18.771 -16.086 1.00 85.44 257 THR A N 1
ATOM 2117 C CA . THR A 1 257 ? 6.669 19.829 -15.877 1.00 85.44 257 THR A CA 1
ATOM 2118 C C . THR A 1 257 ? 7.463 19.599 -14.589 1.00 85.44 257 THR A C 1
ATOM 2120 O O . THR A 1 257 ? 7.031 18.861 -13.701 1.00 85.44 257 THR A O 1
ATOM 2123 N N . ALA A 1 258 ? 8.590 20.299 -14.434 1.00 79.88 258 ALA A N 1
ATOM 2124 C CA . ALA A 1 258 ? 9.351 20.294 -13.184 1.00 79.88 258 ALA A CA 1
ATOM 2125 C C . ALA A 1 258 ? 8.502 20.708 -11.964 1.00 79.88 258 ALA A C 1
ATOM 2127 O O . ALA A 1 258 ? 8.712 20.180 -10.878 1.00 79.88 258 ALA A O 1
ATOM 2128 N N . GLU A 1 259 ? 7.508 21.589 -12.133 1.00 79.88 259 GLU A N 1
ATOM 2129 C CA . GLU A 1 259 ? 6.576 21.959 -11.061 1.00 79.88 259 GLU A CA 1
ATOM 2130 C C . GLU A 1 259 ? 5.610 20.813 -10.718 1.00 79.88 259 GLU A C 1
ATOM 2132 O O . GLU A 1 259 ? 5.406 20.516 -9.541 1.00 79.88 259 GLU A O 1
ATOM 2137 N N . ASN A 1 260 ? 5.057 20.120 -11.725 1.00 77.81 260 ASN A N 1
ATOM 2138 C CA . ASN A 1 260 ? 4.196 18.953 -11.490 1.00 77.81 260 ASN A CA 1
ATOM 2139 C C . ASN A 1 260 ? 4.960 17.841 -10.759 1.00 77.81 260 ASN A C 1
ATOM 2141 O O . ASN A 1 260 ? 4.435 17.249 -9.822 1.00 77.81 260 ASN A O 1
ATOM 2145 N N . LEU A 1 261 ? 6.205 17.582 -11.172 1.00 73.69 261 LEU A N 1
ATOM 2146 C CA . LEU A 1 261 ? 7.071 16.598 -10.526 1.00 73.69 261 LEU A CA 1
ATOM 2147 C C . LEU A 1 261 ? 7.463 17.041 -9.111 1.00 73.69 261 LEU A C 1
ATOM 2149 O O . LEU A 1 261 ? 7.484 16.215 -8.205 1.00 73.69 261 LEU A O 1
ATOM 2153 N N . ARG A 1 262 ? 7.718 18.336 -8.887 1.00 75.56 262 ARG A N 1
ATOM 2154 C CA . ARG A 1 262 ? 8.042 18.859 -7.555 1.00 75.56 262 ARG A CA 1
ATOM 2155 C C . ARG A 1 262 ? 6.896 18.669 -6.564 1.00 75.56 262 ARG A C 1
ATOM 2157 O O . ARG A 1 262 ? 7.160 18.220 -5.459 1.00 75.56 262 ARG A O 1
ATOM 2164 N N . LYS A 1 263 ? 5.648 18.947 -6.957 1.00 71.12 263 LYS A N 1
ATOM 2165 C CA . LYS A 1 263 ? 4.470 18.732 -6.091 1.00 71.12 263 LYS A CA 1
ATOM 2166 C C . LYS A 1 263 ? 4.346 17.281 -5.609 1.00 71.12 263 LYS A C 1
ATOM 2168 O O . LYS A 1 263 ? 3.868 17.062 -4.507 1.00 71.12 263 LYS A O 1
ATOM 2173 N N . TYR A 1 264 ? 4.817 16.321 -6.408 1.00 68.62 264 TYR A N 1
ATOM 2174 C CA . TYR A 1 264 ? 4.819 14.896 -6.071 1.00 68.62 264 TYR A CA 1
ATOM 2175 C C . TYR A 1 264 ? 6.066 14.440 -5.285 1.00 68.62 264 TYR A C 1
ATOM 2177 O O . TYR A 1 264 ? 5.958 13.606 -4.395 1.00 68.62 264 TYR A O 1
ATOM 2185 N N . PHE A 1 265 ? 7.262 14.948 -5.614 1.00 71.88 265 PHE A N 1
ATOM 2186 C CA . PHE A 1 265 ? 8.533 14.454 -5.051 1.00 71.88 265 PHE A CA 1
ATOM 2187 C C . PHE A 1 265 ? 9.115 15.276 -3.890 1.00 71.88 265 PHE A C 1
ATOM 2189 O O . PHE A 1 265 ? 10.030 14.792 -3.228 1.00 71.88 265 PHE A O 1
ATOM 2196 N N . ASP A 1 266 ? 8.668 16.514 -3.666 1.00 79.81 266 ASP A N 1
ATOM 2197 C CA . ASP A 1 266 ? 9.131 17.374 -2.568 1.00 79.81 266 ASP A CA 1
ATOM 2198 C C . ASP A 1 266 ? 8.179 17.185 -1.366 1.00 79.81 266 ASP A C 1
ATOM 2200 O O . ASP A 1 266 ? 7.019 17.610 -1.449 1.00 79.81 266 ASP A O 1
ATOM 2204 N N . PRO A 1 267 ? 8.622 16.561 -0.249 1.00 81.12 267 PRO A N 1
ATOM 2205 C CA . PRO A 1 267 ? 7.756 16.265 0.897 1.00 81.12 267 PRO A CA 1
ATOM 2206 C C . PRO A 1 267 ? 7.091 17.506 1.494 1.00 81.12 267 PRO A C 1
ATOM 2208 O O . PRO A 1 267 ? 6.026 17.400 2.081 1.00 81.12 267 PRO A O 1
ATOM 2211 N N . LYS A 1 268 ? 7.653 18.705 1.280 1.00 83.62 268 LYS A N 1
ATOM 2212 C CA . LYS A 1 268 ? 7.055 19.975 1.731 1.00 83.62 268 LYS A CA 1
ATOM 2213 C C . LYS A 1 268 ? 5.710 20.308 1.077 1.00 83.62 268 LYS A C 1
ATOM 2215 O O . LYS A 1 268 ? 5.033 21.218 1.543 1.00 83.62 268 LYS A O 1
ATOM 2220 N N . PHE A 1 269 ? 5.371 19.649 -0.031 1.00 77.88 269 PHE A N 1
ATOM 2221 C CA . PHE A 1 269 ? 4.114 19.841 -0.764 1.00 77.88 269 PHE A CA 1
ATOM 2222 C C . PHE A 1 269 ? 3.186 18.626 -0.694 1.00 77.88 269 PHE A C 1
ATOM 2224 O O . PHE A 1 269 ? 2.029 18.741 -1.084 1.00 77.88 269 PHE A O 1
ATOM 2231 N N . SER A 1 270 ? 3.702 17.479 -0.252 1.00 77.19 270 SER A N 1
ATOM 2232 C CA . SER A 1 270 ? 3.027 16.178 -0.317 1.00 77.19 270 SER A CA 1
ATOM 2233 C C . SER A 1 270 ? 2.920 15.476 1.035 1.00 77.19 270 SER A C 1
ATOM 2235 O O . SER A 1 270 ? 2.248 14.455 1.103 1.00 77.19 270 SER A O 1
ATOM 2237 N N . CYS A 1 271 ? 3.541 15.996 2.098 1.00 83.50 271 CYS A N 1
ATOM 2238 C CA . CYS A 1 271 ? 3.506 15.426 3.442 1.00 83.50 271 CYS A CA 1
ATOM 2239 C C . CYS A 1 271 ? 3.332 16.506 4.525 1.00 83.50 271 CYS A C 1
ATOM 2241 O O . CYS A 1 271 ? 3.677 17.673 4.309 1.00 83.50 271 CYS A O 1
ATOM 2243 N N . ARG A 1 272 ? 2.803 16.091 5.678 1.00 79.44 272 ARG A N 1
ATOM 2244 C CA . ARG A 1 272 ? 2.581 16.884 6.898 1.00 79.44 272 ARG A CA 1
ATOM 2245 C C . ARG A 1 272 ? 3.663 16.617 7.951 1.00 79.44 272 ARG A C 1
ATOM 2247 O O . ARG A 1 272 ? 4.217 15.496 7.957 1.00 79.44 272 ARG A O 1
#

pLDDT: mean 71.26, std 18.44, range [31.11, 98.19]

InterPro domains:
  IPR001503 Glycosyl transferase family 10 [PTHR48438] (123-272)
  IPR031481 Fucosyltransferase, N-terminal [PF17039] (14-123)
  IPR038577 GT10-like, C-terminal domain superfamily [G3DSA:3.40.50.11660] (114-233)
  IPR055270 Fucosyltransferase, C-terminal [PF00852] (132-257)

Radius of gyration: 22.63 Å; chains: 1; bounding box: 65×45×59 Å